Protein 5JEQ (pdb70)

Nearest PDB structures (foldseek):
  5jeq-assembly1_A-2  TM=1.004E+00  e=2.084E-29  Escherichia coli
  6yue-assembly1_A-2  TM=8.176E-01  e=1.672E-24  Escherichia coli K-12
  5iji-assembly1_A  TM=8.166E-01  e=2.351E-24  Escherichia coli
  5jef-assembly1_A  TM=8.544E-01  e=1.116E-23  Escherichia coli K-12
  5jef-assembly1_B  TM=8.060E-01  e=9.187E-24  Escherichia coli K-12

Solvent-accessible surface area: 14240 Å² total; per-residue (Å²): 130,167,28,92,88,45,34,88,58,50,64,61,92,10,127,121,105,32,78,69,48,54,109,90,21,81,24,66,41,106,131,29,109,44,18,47,128,137,11,55,76,0,56,92,23,0,30,40,0,64,103,11,2,118,75,1,10,140,2,35,104,51,57,16,137,97,27,101,60,20,46,87,86,0,53,95,18,0,90,15,101,27,0,52,106,12,82,45,222,127,7,41,106,47,0,39,49,97,8,55,113,2,35,56,55,3,118,68,7,37,69,71,4,68,128,42,38,38,98,54,3,98,79,36,10,98,83,2,25,78,48,0,57,86,0,20,78,10,0,74,99,20,32,101,89,32,123,119,101,20,71,52,82,46,120,58,10,19,124,24,41,154,59,48,56,133,125,31,110,113,140,43,132,88,44,26,70,39,8,82,92,87,14,83,71,8,52,105,49,36,92,102,77,100,107,125,14,72,45,137,23,46,6,76,14,0,65,76,3,100,70,29,42,140,81,21,73,71,67,78,59,50,54,65,85,162,185

Radius of gyration: 36.32 Å; Cα contacts (8 Å, |Δi|>4): 156; chains: 1; bounding box: 27×24×122 Å

Foldseek 3Di:
DDFQCALVNVVVVLVVLLVVLVCVLVVLVVVLVVVVVLLVVVLVLLVVLLVLLVVLLVCLVVVPPCNVVSLVVNVDSLPDPSLVVCPDDVRDPQLVVLSVVLVVVSVVLVVCVVVSVSVVSVVCSVVSNVSSVSNNVSSVVSSVVSVVVSVVSNVVSVVVNVVSVVVSVVCCVVLPVVQVVVVVCCVVCLVPPLPAGQLPRRYPSNVVSVVVCVVSVVCVCVVVVVD

Secondary structure (DSSP, 8-state):
---SS-HHHHHHHHHHHHHHHHHHHHHHHHHHHHHHHHHHHHHHHHHHHHHHHHHHHHHHHHT-TTHHHHHHHHHHHHT-HHHHTT-STTS-HHHHHHHHHHHHHHHHHHHHHHTT-HHHHHHHHHHHHHHHHHHHHHHHHHHHHHHHHHHHHHHHHHHHHHHHHHHHHHHHIIIIIHHHHHHHHHHHHHH-------TT-SSHHHHHHHHHHHHHHHHHHHHHS--

GO terms:
  GO:0005886 plasma membrane (C, IDA)
  GO:0000155 phosphorelay sensor kinase activity (F, IMP)
  GO:0071249 cellular response to nitrate (P, IMP)
  GO:0071250 cellular response to nitrite (P, IMP)
  GO:0007165 signal transduction (P, IMP)

InterPro domains:
  IPR003594 Histidine kinase/HSP90-like ATPase domain [PF02518] (467-556)
  IPR003594 Histidine kinase/HSP90-like ATPase domain [SM00387] (465-559)
  IPR003660 HAMP domain [PF00672] (172-223)
  IPR003660 HAMP domain [PS50885] (174-227)
  IPR003660 HAMP domain [SM00304] (174-227)
  IPR005467 Histidine kinase domain [PS50109] (364-559)
  IPR011712 Signal transduction histidine kinase, subgroup 3, dimerisation and phosphoacceptor domain [PF07730] (361-424)
  IPR016380 Signal transduction histidine kinase, nitrate/nitrite-sensing [PIRSF003167] (4-563)
  IPR029095 NarX-like, N-terminal [PF13675] (32-127)
  IPR036890 Histidine kinase/HSP90-like ATPase superfamily [G3DSA:3.30.565.10] (425-560)
  IPR036890 Histidine kinase/HSP90-like ATPase superfamily [SSF55874] (424-555)
  IPR042295 NarX-like, N-terminal domain superfamily [G3DSA:1.20.120.960] (39-146)
  IPR050482 Sensor Histidine Kinase Two-Component System [PTHR24421] (17-562)

Structure (mmCIF, N/CA/C/O backbone):
data_5JEQ
#
_entry.id   5JEQ
#
_cell.length_a   39.593
_cell.length_b   59.366
_cell.length_c   239.583
_cell.angle_alpha   90.00
_cell.angle_beta   90.00
_cell.angle_gamma   90.00
#
_symmetry.space_group_name_H-M   'I 21 21 21'
#
loop_
_entity.id
_entity.type
_entity.pdbx_description
1 polymer 'Nitrate/nitrite sensor protein NarQ'
2 non-polymer 'PHOSPHATE ION'
3 water water
#
loop_
_atom_site.group_PDB
_atom_site.id
_atom_site.type_symbol
_atom_site.label_atom_id
_atom_site.label_alt_id
_atom_site.label_comp_id
_atom_site.label_asym_id
_atom_site.label_entity_id
_atom_site.label_seq_id
_atom_site.pdbx_PDB_ins_code
_atom_site.Cartn_x
_atom_site.Cartn_y
_atom_site.Cartn_z
_atom_site.occupancy
_atom_site.B_iso_or_equiv
_atom_site.auth_seq_id
_atom_site.auth_comp_id
_atom_site.auth_asym_id
_atom_site.auth_atom_id
_atom_site.pdbx_PDB_model_num
ATOM 1 N N . MET A 1 1 ? 12.881 10.738 26.005 1.00 94.37 1 MET A N 1
ATOM 2 C CA . MET A 1 1 ? 12.364 10.739 27.400 1.00 83.36 1 MET A CA 1
ATOM 3 C C . MET A 1 1 ? 13.212 11.602 28.331 1.00 87.36 1 MET A C 1
ATOM 4 O O . MET A 1 1 ? 12.923 11.670 29.524 1.00 111.16 1 MET A O 1
ATOM 6 N N . ILE A 1 2 ? 14.249 12.256 27.804 1.00 83.25 2 ILE A N 1
ATOM 7 C CA . ILE A 1 2 ? 15.116 13.112 28.629 1.00 88.26 2 ILE A CA 1
ATOM 8 C C . ILE A 1 2 ? 14.592 14.554 28.665 1.00 82.53 2 ILE A C 1
ATOM 9 O O . ILE A 1 2 ? 14.836 15.355 27.760 1.00 85.33 2 ILE A O 1
ATOM 14 N N . VAL A 1 3 ? 13.858 14.861 29.730 1.00 68.81 3 VAL A N 1
ATOM 15 C CA . VAL A 1 3 ? 13.292 16.182 29.955 1.00 58.71 3 VAL A CA 1
ATOM 16 C C . VAL A 1 3 ? 13.918 16.736 31.236 1.00 53.14 3 VAL A C 1
ATOM 17 O O . VAL A 1 3 ? 14.398 15.966 32.066 1.00 49.13 3 VAL A O 1
ATOM 21 N N . LYS A 1 4 ? 13.939 18.060 31.399 1.00 52.17 4 LYS A N 1
ATOM 22 C CA . LYS A 1 4 ? 14.625 18.675 32.546 1.00 51.01 4 LYS A CA 1
ATOM 23 C C . LYS A 1 4 ? 13.829 18.545 33.848 1.00 49.16 4 LYS A C 1
ATOM 24 O O . LYS A 1 4 ? 14.416 18.437 34.919 1.00 48.77 4 LYS A O 1
ATOM 26 N N . ARG A 1 5 ? 12.501 18.583 33.760 1.00 46.75 5 ARG A N 1
ATOM 27 C CA . ARG A 1 5 ? 11.662 18.483 34.948 1.00 42.96 5 ARG A CA 1
ATOM 28 C C . ARG A 1 5 ? 10.498 17.517 34.703 1.00 42.08 5 ARG A C 1
ATOM 29 O O . ARG A 1 5 ? 9.364 17.937 34.477 1.00 39.80 5 ARG A O 1
ATOM 33 N N . PRO A 1 6 ? 10.782 16.208 34.737 1.00 41.99 6 PRO A N 1
ATOM 34 C CA . PRO A 1 6 ? 9.723 15.241 34.483 1.00 35.37 6 PRO A CA 1
ATOM 35 C C . PRO A 1 6 ? 8.588 15.382 35.494 1.00 34.62 6 PRO A C 1
ATOM 36 O O . PRO A 1 6 ? 8.816 15.691 36.668 1.00 36.61 6 PRO A O 1
ATOM 40 N N . VAL A 1 7 ? 7.368 15.171 35.024 1.00 37.13 7 VAL A N 1
ATOM 41 C CA . VAL A 1 7 ? 6.184 15.376 35.846 1.00 39.47 7 VAL A CA 1
ATOM 42 C C . VAL A 1 7 ? 6.187 14.531 37.121 1.00 41.15 7 VAL A C 1
ATOM 43 O O . VAL A 1 7 ? 5.763 14.999 38.184 1.00 41.34 7 VAL A O 1
ATOM 47 N N . SER A 1 8 ? 6.638 13.280 37.011 1.00 44.33 8 SER A N 1
ATOM 48 C CA . SER A 1 8 ? 6.724 12.370 38.162 1.00 43.76 8 SER A CA 1
ATOM 49 C C . SER A 1 8 ? 7.679 12.900 39.232 1.00 41.22 8 SER A C 1
ATOM 50 O O . SER A 1 8 ? 7.410 12.790 40.432 1.00 38.30 8 SER A O 1
ATOM 53 N N . ALA A 1 9 ? 8.804 13.453 38.803 1.00 39.99 9 ALA A N 1
ATOM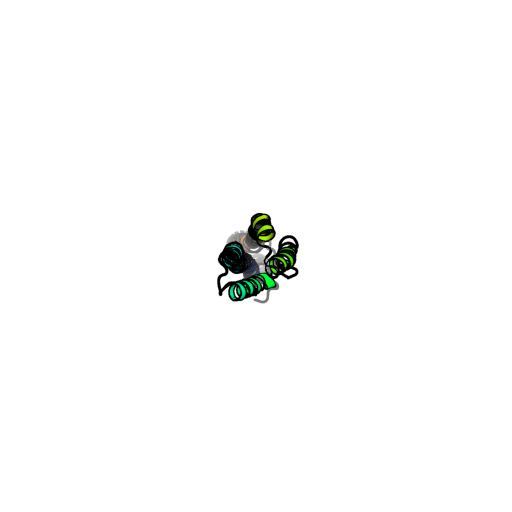 54 C CA . ALA A 1 9 ? 9.771 13.976 39.750 1.00 41.95 9 ALA A CA 1
ATOM 55 C C . ALA A 1 9 ? 9.181 15.164 40.508 1.00 45.79 9 ALA A C 1
ATOM 56 O O . ALA A 1 9 ? 9.420 15.321 41.706 1.00 44.62 9 ALA A O 1
ATOM 58 N N . SER A 1 10 ? 8.396 15.992 39.831 1.00 45.46 10 SER A N 1
ATOM 59 C CA . SER A 1 10 ? 7.859 17.168 40.497 1.00 45.21 10 SER A CA 1
ATOM 60 C C . SER A 1 10 ? 6.746 16.777 41.478 1.00 43.67 10 SER A C 1
ATOM 61 O O . SER A 1 10 ? 6.651 17.339 42.563 1.00 36.93 10 SER A O 1
ATOM 64 N N . LEU A 1 11 ? 5.928 15.789 41.126 1.00 43.83 11 LEU A N 1
ATOM 65 C CA . LEU A 1 11 ? 4.903 15.312 42.060 1.00 39.62 11 LEU A CA 1
ATOM 66 C C . LEU A 1 11 ? 5.509 14.594 43.256 1.00 38.48 11 LEU A C 1
ATOM 67 O O . LEU A 1 11 ? 5.039 14.751 44.374 1.00 40.89 11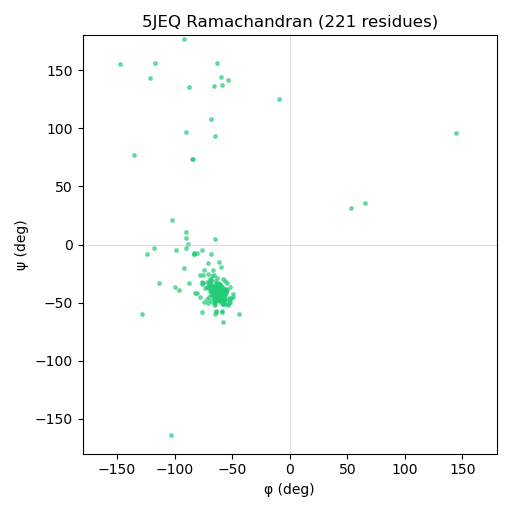 LEU A O 1
ATOM 72 N N . ALA A 1 12 ? 6.551 13.807 43.023 1.00 35.86 12 ALA A N 1
ATOM 73 C CA . ALA A 1 12 ? 7.206 13.089 44.098 1.00 36.81 12 ALA A CA 1
ATOM 74 C C . ALA A 1 12 ? 7.826 14.056 45.103 1.00 39.58 12 ALA A C 1
ATOM 75 O O . ALA A 1 12 ? 7.767 13.822 46.305 1.00 36.32 12 ALA A O 1
ATOM 77 N N . ARG A 1 13 ? 8.416 15.136 44.604 1.00 39.66 13 ARG A N 1
ATOM 78 C CA . ARG A 1 13 ? 8.965 16.170 45.464 1.00 38.45 13 ARG A CA 1
ATOM 79 C C . ARG A 1 13 ? 7.851 16.806 46.308 1.00 42.39 13 ARG A C 1
ATOM 80 O O . ARG A 1 13 ? 8.006 17.002 47.513 1.00 38.02 13 ARG A O 1
ATOM 84 N N . ALA A 1 14 ? 6.718 17.118 45.686 1.00 35.98 14 ALA A N 1
ATOM 85 C CA . ALA A 1 14 ? 5.611 17.721 46.424 1.00 37.33 14 ALA A CA 1
ATOM 86 C C . ALA A 1 14 ? 5.106 16.809 47.550 1.00 41.37 14 ALA A C 1
ATOM 87 O O . ALA A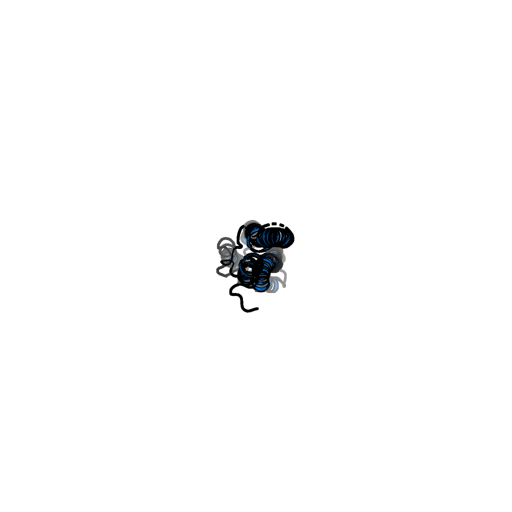 1 14 ? 4.924 17.235 48.698 1.00 37.84 14 ALA A O 1
ATOM 89 N N . PHE A 1 15 ? 4.864 15.551 47.208 1.00 36.69 15 PHE A N 1
ATOM 90 C CA . PHE A 1 15 ? 4.489 14.557 48.190 1.00 36.11 15 PHE A CA 1
ATOM 91 C C . PHE A 1 15 ? 5.525 14.425 49.297 1.00 33.40 15 PHE A C 1
ATOM 92 O O . PHE A 1 15 ? 5.171 14.284 50.458 1.00 38.24 15 PHE A O 1
ATOM 100 N N . PHE A 1 16 ? 6.805 14.456 48.942 1.00 35.85 16 PHE A N 1
ATOM 101 C CA . PHE A 1 16 ? 7.863 14.380 49.936 1.00 37.85 16 PHE A CA 1
ATOM 102 C C . PHE A 1 16 ? 7.699 15.483 50.978 1.00 41.02 16 PHE A C 1
ATOM 103 O O . PHE A 1 16 ? 7.693 15.221 52.180 1.00 40.50 16 PHE A O 1
ATOM 111 N N . TYR A 1 17 ? 7.556 16.719 50.514 1.00 39.52 17 TYR A N 1
ATOM 112 C CA . TYR A 1 17 ? 7.446 17.848 51.429 1.00 38.52 17 TYR A CA 1
ATOM 113 C C . TYR A 1 17 ? 6.144 17.843 52.209 1.00 41.38 17 TYR A C 1
ATOM 114 O O . TYR A 1 17 ? 6.111 18.212 53.382 1.00 39.75 17 TYR A O 1
ATOM 123 N N . ILE A 1 18 ? 5.069 17.406 51.566 1.00 36.05 18 ILE A N 1
ATOM 124 C CA . ILE A 1 18 ? 3.799 17.301 52.251 1.00 33.49 18 ILE A CA 1
ATOM 125 C C . ILE A 1 18 ? 3.868 16.246 53.341 1.00 36.30 18 ILE A C 1
ATOM 126 O O . ILE A 1 18 ? 3.426 16.482 54.460 1.00 41.68 18 ILE A O 1
ATOM 131 N N . VAL A 1 19 ? 4.419 15.083 53.023 1.00 38.56 19 VAL A N 1
ATOM 132 C CA . VAL A 1 19 ? 4.505 14.007 53.993 1.00 37.83 19 VAL A CA 1
ATOM 133 C C . VAL A 1 19 ? 5.456 14.405 55.122 1.00 42.27 19 VAL A C 1
ATOM 134 O O . VAL A 1 19 ? 5.215 14.100 56.293 1.00 44.90 19 VAL A O 1
ATOM 138 N N . LEU A 1 20 ? 6.513 15.125 54.772 1.00 40.17 20 LEU A N 1
ATOM 139 C CA . LEU A 1 20 ? 7.469 15.590 55.747 1.00 41.63 20 LEU A CA 1
ATOM 140 C C . LEU A 1 20 ? 6.815 16.521 56.764 1.00 46.34 20 LEU A C 1
ATOM 141 O O . LEU A 1 20 ? 7.048 16.394 57.969 1.00 45.25 20 LEU A O 1
ATOM 146 N N . LEU A 1 21 ? 5.983 17.440 56.285 1.00 38.63 21 LEU A N 1
ATOM 147 C CA . LEU A 1 21 ? 5.256 18.323 57.174 1.00 43.37 21 LEU A CA 1
ATOM 148 C C . LEU A 1 21 ? 4.295 17.542 58.059 1.00 42.03 21 LEU A C 1
ATOM 149 O O . LEU A 1 21 ? 4.198 17.805 59.252 1.00 44.87 21 LEU A O 1
ATOM 154 N N . SER A 1 22 ? 3.603 16.567 57.483 1.00 40.14 22 SER A N 1
ATOM 155 C CA . SER A 1 22 ? 2.686 15.723 58.261 1.00 41.89 22 SER A CA 1
ATOM 156 C C . SER A 1 22 ? 3.416 15.024 59.409 1.00 38.51 22 SER A C 1
ATOM 157 O O . SER A 1 22 ? 2.992 15.102 60.557 1.00 39.35 22 SER A O 1
ATOM 160 N N . ILE A 1 23 ? 4.523 14.359 59.091 1.00 40.62 23 ILE A N 1
ATOM 161 C CA . ILE A 1 23 ? 5.323 13.636 60.085 1.00 42.52 23 ILE A CA 1
ATOM 162 C C . ILE A 1 23 ? 5.885 14.574 61.147 1.00 38.42 23 ILE A C 1
ATOM 163 O O . ILE A 1 23 ? 5.950 14.238 62.332 1.00 41.32 23 ILE A O 1
ATOM 168 N N . LEU A 1 24 ? 6.290 15.757 60.726 1.00 41.32 24 LEU A N 1
ATOM 169 C CA . LEU A 1 24 ? 6.781 16.746 61.663 1.00 41.48 24 LEU A CA 1
ATOM 170 C C . LEU A 1 24 ? 5.688 17.200 62.626 1.00 44.67 24 LEU A C 1
ATOM 171 O O . LEU A 1 24 ? 5.933 17.290 63.823 1.00 39.99 24 LEU A O 1
ATOM 176 N N . SER A 1 25 ? 4.489 17.471 62.112 1.00 40.30 25 SER A N 1
ATOM 177 C CA . SER A 1 25 ? 3.404 17.925 62.957 1.00 42.48 25 SER A CA 1
ATOM 178 C C . SER A 1 25 ? 3.032 16.844 63.949 1.00 43.48 25 SER A C 1
ATOM 179 O O . SER A 1 25 ? 3.070 17.059 65.162 1.00 45.05 25 SER A O 1
ATOM 182 N N . THR A 1 26 ? 2.668 15.680 63.423 1.00 45.17 26 THR A N 1
ATOM 183 C CA . THR A 1 26 ? 2.279 14.537 64.253 1.00 42.91 26 THR A CA 1
ATOM 184 C C . THR A 1 26 ? 3.412 14.088 65.183 1.00 41.08 26 THR A C 1
ATOM 185 O O . THR A 1 26 ? 3.162 13.668 66.315 1.00 41.03 26 THR A O 1
ATOM 189 N N . GLY A 1 27 ? 4.655 14.197 64.718 1.00 36.34 27 GLY A N 1
ATOM 190 C CA . GLY A 1 27 ? 5.804 13.762 65.501 1.00 37.20 27 GLY A CA 1
ATOM 191 C C . GLY A 1 27 ? 6.013 14.646 66.710 1.00 41.40 27 GLY A C 1
ATOM 192 O O . GLY A 1 27 ? 6.278 14.160 67.808 1.00 42.25 27 GLY A O 1
ATOM 193 N N . ILE A 1 28 ? 5.884 15.953 66.498 1.00 38.35 28 ILE A N 1
ATOM 194 C CA . ILE A 1 28 ? 6.053 16.930 67.557 1.00 36.65 28 ILE A CA 1
ATOM 195 C C . ILE A 1 28 ? 4.943 16.787 68.604 1.00 35.67 28 ILE A C 1
ATOM 196 O O . ILE A 1 28 ? 5.211 16.863 69.791 1.00 31.59 28 ILE A O 1
ATOM 201 N N . ALA A 1 29 ? 3.709 16.545 68.159 1.00 34.93 29 ALA A N 1
ATOM 202 C CA . ALA A 1 29 ? 2.595 16.300 69.071 1.00 38.93 29 ALA A CA 1
ATOM 203 C C . ALA A 1 29 ? 2.825 15.047 69.939 1.00 36.87 29 ALA A C 1
ATOM 204 O O . ALA A 1 29 ? 2.591 15.075 71.139 1.00 36.65 29 ALA A O 1
ATOM 206 N N . LEU A 1 30 ? 3.307 13.969 69.330 1.00 37.93 30 LEU A N 1
ATOM 207 C CA . LEU A 1 30 ? 3.600 12.726 70.049 1.00 38.38 30 LEU A CA 1
ATOM 208 C C . LEU A 1 30 ? 4.741 12.870 71.049 1.00 38.25 30 LEU A C 1
ATOM 209 O O . LEU A 1 30 ? 4.658 12.347 72.161 1.00 38.27 30 LEU A O 1
ATOM 214 N N . LEU A 1 31 ? 5.811 13.551 70.649 1.00 37.96 31 LEU A N 1
ATOM 215 C CA . LEU A 1 31 ? 6.898 13.866 71.568 1.00 37.51 31 LEU A CA 1
ATOM 216 C C . LEU A 1 31 ? 6.396 14.690 72.735 1.00 38.48 31 LEU A C 1
ATOM 217 O O . LEU A 1 31 ? 6.811 14.477 73.873 1.00 38.03 31 LEU A O 1
ATOM 222 N N . THR A 1 32 ? 5.507 15.641 72.454 1.00 35.59 32 THR A N 1
ATOM 223 C CA . THR A 1 32 ? 4.949 16.483 73.501 1.00 33.58 32 THR A CA 1
ATOM 224 C C . THR A 1 32 ? 4.045 15.648 74.424 1.00 32.63 32 THR A C 1
ATOM 225 O O . THR A 1 32 ? 4.024 15.829 75.637 1.00 34.47 32 THR A O 1
ATOM 229 N N . LEU A 1 33 ? 3.326 14.698 73.853 1.00 35.82 33 LEU A N 1
ATOM 230 C CA . LEU A 1 33 ? 2.522 13.790 74.662 1.00 34.59 33 LEU A CA 1
ATOM 231 C C . LEU A 1 33 ? 3.404 12.936 75.584 1.00 34.25 33 LEU A C 1
ATOM 232 O O . LEU A 1 33 ? 3.147 12.821 76.775 1.00 34.51 33 LEU A O 1
ATOM 237 N N . ALA A 1 34 ? 4.466 12.352 75.054 1.00 36.10 34 ALA A N 1
ATOM 238 C CA . ALA A 1 34 ? 5.447 11.676 75.921 1.00 37.14 34 ALA A CA 1
ATOM 239 C C . ALA A 1 34 ? 5.951 12.592 77.056 1.00 38.52 34 ALA A C 1
ATOM 240 O O . ALA A 1 34 ? 6.019 12.175 78.225 1.00 37.84 34 ALA A O 1
ATOM 242 N N . SER A 1 35 ? 6.301 13.839 76.731 1.00 35.13 35 SER A N 1
ATOM 243 C CA . SER A 1 35 ? 6.791 14.756 77.755 1.00 34.48 35 SER A CA 1
ATOM 244 C C . SER A 1 35 ? 5.717 14.992 78.816 1.00 36.27 35 SER A C 1
ATOM 245 O O . SER A 1 35 ? 6.025 15.165 79.995 1.00 39.84 35 SER A O 1
ATOM 248 N N . SER A 1 36 ? 4.461 14.994 78.384 1.00 36.71 36 SER A N 1
ATOM 249 C CA . SER A 1 36 ? 3.300 15.161 79.284 1.00 37.64 36 SER A CA 1
ATOM 250 C C . SER A 1 36 ? 3.224 14.094 80.376 1.00 36.28 36 SER A C 1
ATOM 251 O O . SER A 1 36 ? 2.801 14.370 81.502 1.00 38.22 36 SER A O 1
ATOM 254 N N . LEU A 1 37 ? 3.604 12.870 80.039 1.00 34.09 37 LEU A N 1
ATOM 255 C CA . LEU A 1 37 ? 3.625 11.795 81.007 1.00 37.04 37 LEU A CA 1
ATOM 256 C C . LEU A 1 37 ? 4.678 12.046 82.077 1.00 38.02 37 LEU A C 1
ATOM 257 O O . LEU A 1 37 ? 4.486 11.691 83.241 1.00 35.08 37 LEU A O 1
ATOM 262 N N . ARG A 1 38 ? 5.797 12.642 81.677 1.00 32.92 38 ARG A N 1
ATOM 263 C CA . ARG A 1 38 ? 6.858 12.986 82.615 1.00 33.02 38 ARG A CA 1
ATOM 264 C C . ARG A 1 38 ? 6.454 14.135 83.518 1.00 34.52 38 ARG A C 1
ATOM 265 O O . ARG A 1 38 ? 6.785 14.151 84.706 1.00 33.11 38 ARG A O 1
ATOM 273 N N . ASP A 1 39 ? 5.734 15.098 82.952 1.00 35.25 39 ASP A N 1
ATOM 274 C CA . ASP A 1 39 ? 5.193 16.196 83.741 1.00 37.16 39 ASP A CA 1
ATOM 275 C C . ASP A 1 39 ? 4.212 15.660 84.764 1.00 37.85 39 ASP A C 1
ATOM 276 O O . ASP A 1 39 ? 4.254 16.052 85.916 1.00 34.62 39 ASP A O 1
ATOM 281 N N . ALA A 1 40 ? 3.352 14.734 84.342 1.00 35.65 40 ALA A N 1
ATOM 282 C CA . ALA A 1 40 ? 2.384 14.137 85.250 1.00 35.74 40 ALA A CA 1
ATOM 283 C C . ALA A 1 40 ? 3.101 13.498 86.422 1.00 35.49 40 ALA A C 1
ATOM 284 O O . ALA A 1 40 ? 2.637 13.564 87.560 1.00 32.48 40 ALA A O 1
ATOM 286 N N . GLU A 1 41 ? 4.229 12.854 86.145 1.00 35.06 41 GLU A N 1
ATOM 287 C CA . GLU A 1 41 ? 4.921 12.113 87.178 1.00 34.88 41 GLU A CA 1
ATOM 288 C C . GLU A 1 41 ? 5.660 13.061 88.100 1.00 28.15 41 GLU A C 1
ATOM 289 O O . GLU A 1 41 ? 5.771 12.792 89.303 1.00 31.48 41 GLU A O 1
ATOM 295 N N . ALA A 1 42 ? 6.135 14.183 87.558 1.00 28.60 42 ALA A N 1
ATOM 296 C CA . ALA A 1 42 ? 6.634 15.279 88.404 1.00 27.77 42 ALA A CA 1
ATOM 297 C C . ALA A 1 42 ? 5.550 15.793 89.364 1.00 28.70 42 ALA A C 1
ATOM 298 O O . ALA A 1 42 ? 5.788 16.004 90.566 1.00 28.72 42 ALA A O 1
ATOM 300 N N . ILE A 1 43 ? 4.346 15.965 88.834 1.00 32.65 43 ILE A N 1
ATOM 301 C CA . ILE A 1 43 ? 3.211 16.385 89.662 1.00 30.71 43 ILE A CA 1
ATOM 302 C C . ILE A 1 43 ? 2.896 15.330 90.722 1.00 27.10 43 ILE A C 1
ATOM 303 O O . ILE A 1 43 ? 2.667 15.648 91.877 1.00 30.20 43 ILE A O 1
ATOM 308 N N . ASN A 1 44 ? 2.951 14.060 90.342 1.00 30.06 44 ASN A N 1
ATOM 309 C CA . ASN A 1 44 ? 2.757 12.987 91.288 1.00 26.59 44 ASN A CA 1
ATOM 310 C C . ASN A 1 44 ? 3.763 13.042 92.426 1.00 31.89 4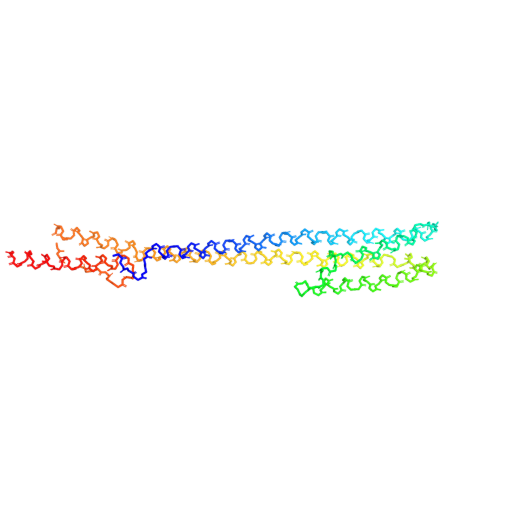4 ASN A C 1
ATOM 311 O O . ASN A 1 44 ? 3.398 12.993 93.593 1.00 29.17 44 ASN A O 1
ATOM 316 N N . ILE A 1 45 ? 5.050 13.133 92.105 1.00 26.71 45 ILE A N 1
ATOM 317 C CA . ILE A 1 45 ? 6.040 13.199 93.157 1.00 27.94 45 ILE A CA 1
ATOM 318 C C . ILE A 1 45 ? 5.877 14.445 94.055 1.00 28.63 45 ILE A C 1
ATOM 319 O O . ILE A 1 45 ? 6.029 14.376 95.276 1.00 29.51 45 ILE A O 1
ATOM 324 N N . ALA A 1 46 ? 5.578 15.587 93.463 1.00 31.95 46 ALA A N 1
ATOM 325 C CA . ALA A 1 46 ? 5.309 16.793 94.262 1.00 37.01 46 ALA A CA 1
ATOM 326 C C . ALA A 1 46 ? 4.197 16.579 95.293 1.00 35.19 46 ALA A C 1
ATOM 327 O O . ALA A 1 46 ? 4.281 17.060 96.434 1.00 35.03 46 ALA A O 1
ATOM 329 N N . GLY A 1 47 ? 3.172 15.826 94.911 1.00 35.66 47 GLY A N 1
ATOM 330 C CA . GLY A 1 47 ? 2.095 15.474 95.829 1.00 40.21 47 GLY A CA 1
ATOM 331 C C . GLY A 1 47 ? 2.527 14.500 96.909 1.00 44.87 47 GLY A C 1
ATOM 332 O O . GLY A 1 47 ? 2.060 14.558 98.037 1.00 46.03 47 GLY A O 1
ATOM 333 N N . SER A 1 48 ? 3.419 13.588 96.557 1.00 40.36 48 SER A N 1
ATOM 334 C CA . SER A 1 48 ? 4.037 12.745 97.534 1.00 38.74 48 SER A CA 1
ATOM 335 C C . SER A 1 48 ? 4.745 13.644 98.556 1.00 40.74 48 SER A C 1
ATOM 336 O O . SER A 1 48 ? 4.688 13.396 99.751 1.00 40.10 48 SER A O 1
ATOM 339 N N . LEU A 1 49 ? 5.393 14.705 98.089 1.00 37.51 49 LEU A N 1
ATOM 340 C CA . LEU A 1 49 ? 6.128 15.590 98.997 1.00 38.61 49 LEU A CA 1
ATOM 341 C C . LEU A 1 49 ? 5.211 16.307 99.978 1.00 40.13 49 LEU A C 1
ATOM 342 O O . LEU A 1 49 ? 5.572 16.506 101.139 1.00 38.04 49 LEU A O 1
ATOM 347 N N . LYS A 1 50 ? 4.013 16.670 99.538 1.00 35.15 50 LYS A N 1
ATOM 348 C CA . LYS A 1 50 ? 3.075 17.320 100.433 1.00 33.44 50 LYS A CA 1
ATOM 349 C C . LYS A 1 50 ? 2.628 16.391 101.539 1.00 39.61 50 LYS A C 1
ATOM 350 O O . LYS A 1 50 ? 2.584 16.784 102.714 1.00 36.66 50 LYS A O 1
ATOM 356 N N . MET A 1 51 ? 2.270 15.161 101.167 1.00 45.93 51 MET A N 1
ATOM 357 C CA . MET A 1 51 ? 1.838 14.152 102.140 1.00 41.04 51 MET A CA 1
ATOM 358 C C . MET A 1 51 ? 2.964 13.890 103.120 1.00 35.74 51 MET A C 1
ATOM 359 O O . MET A 1 51 ? 2.754 13.849 104.324 1.00 40.08 51 MET A O 1
ATOM 364 N N . GLN A 1 52 ? 4.168 13.728 102.596 1.00 34.28 52 GLN A N 1
ATOM 365 C CA . GLN A 1 52 ? 5.294 13.395 103.429 1.00 36.17 52 GLN A CA 1
ATOM 366 C C . GLN A 1 52 ? 5.674 14.503 104.397 1.00 43.52 52 GLN A C 1
ATOM 367 O O . GLN A 1 52 ? 6.317 14.232 105.432 1.00 39.14 52 GLN A O 1
ATOM 373 N N . SER A 1 53 ? 5.264 15.734 104.071 1.00 43.76 53 SER A N 1
ATOM 374 C CA . SER A 1 53 ? 5.537 16.907 104.904 1.00 40.77 53 SER A CA 1
ATOM 375 C C . SER A 1 53 ? 4.728 16.862 106.168 1.00 38.87 53 SER A C 1
ATOM 376 O O . SER A 1 53 ? 5.275 17.038 107.261 1.00 41.19 53 SER A O 1
ATOM 379 N N . TYR A 1 54 ? 3.421 16.635 106.040 1.00 40.12 54 TYR A N 1
ATOM 380 C CA . TYR A 1 54 ? 2.598 16.430 107.228 1.00 44.37 54 TYR A CA 1
ATOM 381 C C . TYR A 1 54 ? 3.010 15.192 108.012 1.00 42.97 54 TYR A C 1
ATOM 382 O O . TYR A 1 54 ? 3.004 15.230 109.233 1.00 46.69 54 TYR A O 1
ATOM 391 N N . ARG A 1 55 ? 3.351 14.098 107.325 1.00 38.52 55 ARG A N 1
ATOM 392 C CA . ARG A 1 55 ? 3.701 12.856 108.025 1.00 35.63 55 ARG A CA 1
ATOM 393 C C . ARG A 1 55 ? 4.927 13.055 108.931 1.00 33.21 55 ARG A C 1
ATOM 394 O O . ARG A 1 55 ? 4.984 12.499 110.009 1.00 35.69 55 ARG A O 1
ATOM 402 N N . LEU A 1 56 ? 5.882 13.873 108.511 1.00 34.97 56 LEU A N 1
ATOM 403 C CA . LEU A 1 56 ? 7.067 14.142 109.331 1.00 37.60 56 LEU A CA 1
ATOM 404 C C . LEU A 1 56 ? 6.661 14.843 110.610 1.00 45.02 56 LEU A C 1
ATOM 405 O O . LEU A 1 56 ? 7.284 14.644 111.664 1.00 43.10 56 LEU A O 1
ATOM 410 N N . GLY A 1 57 ? 5.628 15.677 110.501 1.00 40.93 57 GLY A N 1
ATOM 411 C CA . GLY A 1 57 ? 5.084 16.397 111.639 1.00 46.01 57 GLY A CA 1
ATOM 412 C C . GLY A 1 57 ? 4.482 15.449 112.653 1.00 46.03 57 GLY A C 1
ATOM 413 O O . GLY A 1 57 ? 4.751 15.555 113.857 1.00 48.09 57 GLY A O 1
ATOM 414 N N . TYR A 1 58 ? 3.667 14.521 112.165 1.00 47.59 58 TYR A N 1
ATOM 415 C CA . TYR A 1 58 ? 3.132 13.457 113.003 1.00 45.73 58 TYR A CA 1
ATOM 416 C C . TYR A 1 58 ? 4.247 12.587 113.603 1.00 43.60 58 TYR A C 1
ATOM 417 O O . TYR A 1 58 ? 4.187 12.225 114.774 1.00 46.45 58 TYR A O 1
ATOM 426 N N . ASP A 1 59 ? 5.266 12.254 112.813 1.00 37.44 59 ASP A N 1
ATOM 427 C CA . ASP A 1 59 ? 6.383 11.451 113.337 1.00 42.12 59 ASP A CA 1
ATOM 428 C C . ASP A 1 59 ? 7.051 12.114 114.549 1.00 48.46 59 ASP A C 1
ATOM 429 O O . ASP A 1 59 ? 7.357 11.448 115.557 1.00 42.66 59 ASP A O 1
ATOM 434 N N . LEU A 1 60 ? 7.297 13.421 114.446 1.00 46.22 60 LEU A N 1
ATOM 435 C CA . LEU A 1 60 ? 8.016 14.117 115.500 1.00 42.34 60 LEU A CA 1
ATOM 436 C C . LEU A 1 60 ? 7.109 14.235 116.716 1.00 42.16 60 LEU A C 1
ATOM 437 O O . LEU A 1 60 ? 7.502 13.940 117.847 1.00 45.23 60 LEU A O 1
ATOM 442 N N . GLN A 1 61 ? 5.881 14.653 116.472 1.00 42.08 61 GLN A N 1
ATOM 443 C CA . GLN A 1 61 ? 4.908 14.767 117.534 1.00 45.59 61 GLN A CA 1
ATOM 444 C C . GLN A 1 61 ? 4.786 13.447 118.317 1.00 47.47 61 GLN A C 1
ATOM 445 O O . GLN A 1 61 ? 4.907 13.437 119.539 1.00 49.64 61 GLN A O 1
ATOM 451 N N . SER A 1 62 ? 4.572 12.338 117.614 1.00 46.25 62 SER A N 1
ATOM 452 C CA . SER A 1 62 ? 4.371 11.033 118.264 1.00 44.21 62 SER A CA 1
ATOM 453 C C . SER A 1 62 ? 5.676 10.349 118.690 1.00 46.39 62 SER A C 1
ATOM 454 O O . SER A 1 62 ? 5.650 9.309 119.337 1.00 53.11 62 SER A O 1
ATOM 457 N N . GLY A 1 63 ? 6.815 10.911 118.315 1.00 48.59 63 GLY A N 1
ATOM 458 C CA . GLY A 1 63 ? 8.086 10.265 118.593 1.00 53.72 63 GLY A CA 1
ATOM 459 C C . GLY A 1 63 ? 8.232 8.949 117.846 1.00 54.96 63 GLY A C 1
ATOM 460 O O . GLY A 1 63 ? 8.822 8.001 118.354 1.00 51.55 63 GLY A O 1
ATOM 461 N N . SER A 1 64 ? 7.698 8.890 116.631 1.00 52.82 64 SER A N 1
ATOM 462 C CA . SER A 1 64 ? 7.785 7.684 115.823 1.00 51.10 64 SER A CA 1
ATOM 463 C C . SER A 1 64 ? 9.249 7.290 115.582 1.00 46.56 64 SER A C 1
ATOM 464 O O . SER A 1 64 ? 10.084 8.147 115.308 1.00 44.00 64 SER A O 1
ATOM 467 N N . PRO A 1 65 ? 9.561 5.984 115.685 1.00 47.32 65 PRO A N 1
ATOM 468 C CA . PRO A 1 65 ? 10.890 5.497 115.312 1.00 51.25 65 PRO A CA 1
ATOM 469 C C . PRO A 1 65 ? 11.161 5.579 113.810 1.00 44.93 65 PRO A C 1
ATOM 470 O O . PRO A 1 65 ? 12.287 5.360 113.388 1.00 50.74 65 PRO A O 1
ATOM 474 N N . GLN A 1 66 ? 10.147 5.907 113.009 1.00 51.93 66 GLN A N 1
ATOM 475 C CA . GLN A 1 66 ? 10.341 6.063 111.554 1.00 53.54 66 GLN A CA 1
ATOM 476 C C . GLN A 1 66 ? 10.709 7.494 111.147 1.00 51.05 66 GLN A C 1
ATOM 477 O O . GLN A 1 66 ? 10.937 7.763 109.960 1.00 46.19 66 GLN A O 1
ATOM 483 N N . LEU A 1 67 ? 10.748 8.411 112.112 1.00 40.67 67 LEU A N 1
ATOM 484 C CA . LEU A 1 67 ? 11.054 9.790 111.792 1.00 40.58 67 LEU A CA 1
ATOM 485 C C . LEU A 1 67 ? 12.226 9.870 110.809 1.00 45.50 67 LEU A C 1
ATOM 486 O O . LEU A 1 67 ? 12.079 10.390 109.704 1.00 42.65 67 LEU A O 1
ATOM 491 N N . ASN A 1 68 ? 13.384 9.346 111.198 1.00 41.34 68 ASN A N 1
ATOM 492 C CA . ASN A 1 68 ? 14.607 9.552 110.408 1.00 44.90 68 ASN A CA 1
ATOM 493 C C . ASN A 1 68 ? 14.595 8.843 109.075 1.00 41.26 68 ASN A C 1
ATOM 494 O O . ASN A 1 68 ? 15.137 9.341 108.090 1.00 47.03 68 ASN A O 1
ATOM 499 N N . ALA A 1 69 ? 13.969 7.675 109.030 1.00 46.07 69 ALA A N 1
ATOM 500 C CA . ALA A 1 69 ? 13.780 6.997 107.764 1.00 48.16 69 ALA A CA 1
ATOM 501 C C . ALA A 1 69 ? 12.918 7.879 106.858 1.00 49.75 69 ALA A C 1
ATOM 502 O O . ALA A 1 69 ? 13.208 8.024 105.667 1.00 45.92 69 ALA A O 1
ATOM 504 N N . HIS A 1 70 ? 11.862 8.467 107.424 1.00 45.26 70 HIS A N 1
ATOM 505 C CA . HIS A 1 70 ? 10.959 9.304 106.640 1.00 40.44 70 HIS A CA 1
ATOM 506 C C . HIS A 1 70 ? 11.634 10.601 106.187 1.00 42.88 70 HIS A C 1
ATOM 507 O O . HIS A 1 70 ? 11.434 11.044 105.057 1.00 40.03 70 HIS A O 1
ATOM 514 N N . ARG A 1 71 ? 12.433 11.207 107.057 1.00 36.89 71 ARG A N 1
ATOM 515 C CA . ARG A 1 71 ? 13.221 12.361 106.643 1.00 43.50 71 ARG A CA 1
ATOM 516 C C . ARG A 1 71 ? 14.085 12.011 105.432 1.00 45.45 71 ARG A C 1
ATOM 517 O O . ARG A 1 71 ? 14.200 12.784 104.480 1.00 45.84 71 ARG A O 1
ATOM 525 N N . GLN A 1 72 ? 14.663 10.821 105.462 1.00 46.70 72 GLN A N 1
ATOM 526 C CA . GLN A 1 72 ? 15.503 10.347 104.376 1.00 50.60 72 GLN A CA 1
ATOM 527 C C . GLN A 1 72 ? 14.713 10.149 103.079 1.00 48.16 72 GLN A C 1
ATOM 528 O O . GLN A 1 72 ? 15.136 10.593 102.007 1.00 44.11 72 GLN A O 1
ATOM 534 N N . LEU A 1 73 ? 13.573 9.468 103.179 1.00 44.71 73 LEU A N 1
ATOM 535 C CA . LEU A 1 73 ? 12.682 9.277 102.034 1.00 46.18 73 LEU A CA 1
ATOM 536 C C . LEU A 1 73 ? 12.256 10.610 101.422 1.00 41.06 73 LEU A C 1
ATOM 537 O O . LEU A 1 73 ? 12.127 10.727 100.203 1.00 39.82 73 LEU A O 1
ATOM 542 N N . PHE A 1 74 ? 12.014 11.604 102.269 1.00 38.18 74 PHE A N 1
ATOM 543 C CA . PHE A 1 74 ? 11.668 12.924 101.768 1.00 42.11 74 PHE A CA 1
ATOM 544 C C . PHE A 1 74 ? 12.806 13.499 100.918 1.00 36.62 74 PHE A C 1
ATOM 545 O O . PHE A 1 74 ? 12.581 14.006 99.821 1.00 37.26 74 PHE A O 1
ATOM 553 N N . GLN A 1 75 ? 14.022 13.422 101.436 1.00 42.00 75 GLN A N 1
ATOM 554 C CA . GLN A 1 75 ? 15.178 13.936 100.723 1.00 43.99 75 GLN A CA 1
ATOM 555 C C . GLN A 1 75 ? 15.306 13.253 99.356 1.00 41.96 75 GLN A C 1
ATOM 556 O O . GLN A 1 75 ? 15.559 13.905 98.344 1.00 43.26 75 GLN A O 1
ATOM 562 N N . GLN A 1 76 ? 15.119 11.940 99.339 1.00 43.25 76 GLN A N 1
ATOM 563 C CA . GLN A 1 76 ? 15.181 11.156 98.109 1.00 42.26 76 GLN A CA 1
ATOM 564 C C . GLN A 1 76 ? 14.118 11.544 97.088 1.00 43.82 76 GLN A C 1
ATOM 565 O O . GLN A 1 76 ? 14.411 11.639 95.899 1.00 44.39 76 GLN A O 1
ATOM 571 N N . ALA A 1 77 ? 12.875 11.718 97.546 1.00 38.37 77 ALA A N 1
ATOM 572 C CA . ALA A 1 77 ? 11.791 12.110 96.661 1.00 35.24 77 ALA A CA 1
ATOM 573 C C . ALA A 1 77 ? 12.108 13.470 96.035 1.00 29.51 77 ALA A C 1
ATOM 574 O O . ALA A 1 77 ? 11.936 13.674 94.844 1.00 33.40 77 ALA A O 1
ATOM 576 N N . LEU A 1 78 ? 12.549 14.393 96.870 1.00 33.36 78 LEU A N 1
ATOM 577 C CA . LEU A 1 78 ? 12.950 15.728 96.431 1.00 41.36 78 LEU A CA 1
ATOM 578 C C . LEU A 1 78 ? 14.007 15.679 95.320 1.00 44.42 78 LEU A C 1
ATOM 579 O O . LEU A 1 78 ? 14.044 16.535 94.433 1.00 46.26 78 LEU A O 1
ATOM 584 N N . HIS A 1 79 ? 14.866 14.671 95.365 1.00 42.86 79 HIS A N 1
ATOM 585 C CA . HIS A 1 79 ? 15.904 14.519 94.363 1.00 48.66 79 HIS A CA 1
ATOM 586 C C . HIS A 1 79 ? 15.580 13.459 93.314 1.00 47.31 79 HIS A C 1
ATOM 587 O O . HIS A 1 79 ? 16.478 12.944 92.650 1.00 53.70 79 HIS A O 1
ATOM 594 N N . SER A 1 80 ? 14.309 13.126 93.142 1.00 42.07 80 SER A N 1
ATOM 595 C CA . SER A 1 80 ? 13.942 12.176 92.097 1.00 45.47 80 SER A CA 1
ATOM 596 C C . SER A 1 80 ? 14.503 12.625 90.747 1.00 38.47 80 SER A C 1
ATOM 597 O O . SER A 1 80 ? 14.501 13.814 90.434 1.00 45.12 80 SER A O 1
ATOM 600 N N . PRO A 1 81 ? 14.968 11.665 89.936 1.00 39.75 81 PRO A N 1
ATOM 601 C CA . PRO A 1 81 ? 15.383 11.956 88.579 1.00 39.48 81 PRO A CA 1
ATOM 602 C C . PRO A 1 81 ? 14.342 12.778 87.821 1.00 41.73 81 PRO A C 1
ATOM 603 O O . PRO A 1 81 ? 14.702 13.724 87.115 1.00 40.56 81 PRO A O 1
ATOM 607 N N . VAL A 1 82 ? 13.058 12.442 87.970 1.00 41.70 82 VAL A N 1
ATOM 608 C CA . VAL A 1 82 ? 12.027 13.159 87.210 1.00 41.94 82 VAL A CA 1
ATOM 609 C C . VAL A 1 82 ? 12.018 14.651 87.549 1.00 39.10 82 VAL A C 1
ATOM 610 O O . VAL A 1 82 ? 11.746 15.465 86.674 1.00 45.33 82 VAL A O 1
ATOM 614 N N . LEU A 1 83 ? 12.321 15.014 88.800 1.00 36.18 83 LEU A N 1
ATOM 615 C CA . LEU A 1 83 ? 12.434 16.434 89.151 1.00 34.88 83 LEU A CA 1
ATOM 616 C C . LEU A 1 83 ? 13.784 17.039 88.750 1.00 38.58 83 LEU A C 1
ATOM 617 O O . LEU A 1 83 ? 13.829 18.166 88.271 1.00 37.74 83 LEU A O 1
ATOM 622 N N . THR A 1 84 ? 14.885 16.316 88.956 1.00 39.35 84 THR A N 1
ATOM 623 C CA . THR A 1 84 ? 16.203 16.867 88.572 1.00 44.84 84 THR A CA 1
ATOM 624 C C . THR A 1 84 ? 16.325 17.066 87.064 1.00 37.87 84 THR A C 1
ATOM 625 O O . THR A 1 84 ? 16.983 18.014 86.614 1.00 40.42 84 THR A O 1
ATOM 629 N N . ASN A 1 85 ? 15.660 16.216 86.282 1.00 33.50 85 ASN A N 1
ATOM 630 C CA . ASN A 1 85 ? 15.627 16.384 84.820 1.00 34.27 85 ASN A CA 1
ATOM 631 C C . ASN A 1 85 ? 14.984 17.690 84.371 1.00 37.29 85 ASN A C 1
ATOM 632 O O . ASN A 1 85 ? 15.134 18.088 83.219 1.00 41.66 85 ASN A O 1
ATOM 637 N N . LEU A 1 86 ? 14.273 18.370 85.264 1.00 38.40 86 LEU A N 1
ATOM 638 C CA . LEU A 1 86 ? 13.674 19.671 84.922 1.00 39.11 86 LEU A CA 1
ATOM 639 C C . LEU A 1 86 ? 14.718 20.771 84.779 1.00 44.70 86 LEU A C 1
ATOM 640 O O . LEU A 1 86 ? 14.436 21.848 84.249 1.00 47.82 86 LEU A O 1
ATOM 645 N N . ASN A 1 87 ? 15.918 20.509 85.282 1.00 47.61 87 ASN A N 1
ATOM 646 C CA . ASN A 1 87 ? 16.969 21.517 85.303 1.00 50.57 87 ASN A CA 1
ATOM 647 C C . ASN A 1 87 ? 17.706 21.541 83.968 1.00 56.49 87 ASN A C 1
ATOM 648 O O . ASN A 1 87 ? 18.842 21.085 83.854 1.00 59.46 87 ASN A O 1
ATOM 653 N N . VAL A 1 88 ? 17.037 22.080 82.959 1.00 57.02 88 VAL A N 1
ATOM 654 C CA . VAL A 1 88 ? 17.514 21.995 81.593 1.00 54.25 88 VAL A CA 1
ATOM 655 C C . VAL A 1 88 ? 17.078 23.262 80.869 1.00 49.41 88 VAL A C 1
ATOM 656 O O . VAL A 1 88 ? 16.105 23.914 81.265 1.00 50.53 88 VAL A O 1
ATOM 660 N N . TRP A 1 89 ? 17.811 23.622 79.818 1.00 51.89 89 TRP A N 1
ATOM 661 C CA . TRP A 1 89 ? 17.617 24.913 79.159 1.00 46.92 89 TRP A CA 1
ATOM 662 C C . TRP A 1 89 ? 16.203 25.108 78.627 1.00 47.50 89 TRP A C 1
ATOM 663 O O . TRP A 1 89 ? 15.674 26.217 78.692 1.00 50.12 89 TRP A O 1
ATOM 674 N N . TYR A 1 90 ? 15.569 24.052 78.123 1.00 45.35 90 TYR A N 1
ATOM 675 C CA . TYR A 1 90 ? 14.267 24.240 77.474 1.00 48.32 90 TYR A CA 1
ATOM 676 C C . TYR A 1 90 ? 13.069 24.278 78.448 1.00 53.59 90 TYR A C 1
ATOM 677 O O . TYR A 1 90 ? 11.947 24.602 78.051 1.00 48.38 90 TYR A O 1
ATOM 686 N N . VAL A 1 91 ? 13.306 23.976 79.720 1.00 53.12 91 VAL A N 1
ATOM 687 C CA . VAL A 1 91 ? 12.258 24.100 80.743 1.00 44.49 91 VAL A CA 1
ATOM 688 C C . VAL A 1 91 ? 12.296 25.524 81.274 1.00 39.84 91 VAL A C 1
ATOM 689 O O . VAL A 1 91 ? 13.366 26.050 81.513 1.00 52.36 91 VAL A O 1
ATOM 693 N N . PRO A 1 92 ? 11.130 26.163 81.440 1.00 43.25 92 PRO A N 1
ATOM 694 C CA . PRO A 1 92 ? 11.143 27.555 81.881 1.00 43.32 92 PRO A CA 1
ATOM 695 C C . PRO A 1 92 ? 11.734 27.767 83.275 1.00 47.12 92 PRO A C 1
ATOM 696 O O . PRO A 1 92 ? 11.752 26.858 84.117 1.00 41.68 92 PRO A O 1
ATOM 700 N N . GLU A 1 93 ? 12.213 28.982 83.498 1.00 52.19 93 GLU A N 1
ATOM 701 C CA . GLU A 1 93 ? 12.807 29.371 84.760 1.00 50.65 93 GLU A CA 1
ATOM 702 C C . GLU A 1 93 ? 11.788 29.276 85.894 1.00 43.87 93 GLU A C 1
ATOM 703 O O . GLU A 1 93 ? 12.147 28.987 87.026 1.00 46.72 93 GLU A O 1
ATOM 709 N N . ALA A 1 94 ? 10.520 29.545 85.596 1.00 37.29 94 ALA A N 1
ATOM 710 C CA . ALA A 1 94 ? 9.486 29.506 86.612 1.00 38.79 94 ALA A CA 1
ATOM 711 C C . ALA A 1 94 ? 9.478 28.148 87.324 1.00 39.68 94 ALA A C 1
ATOM 712 O O . ALA A 1 94 ? 9.273 28.061 88.548 1.00 37.57 94 ALA A O 1
ATOM 714 N N . VAL A 1 95 ? 9.687 27.096 86.538 1.00 37.60 95 VAL A N 1
ATOM 715 C CA . VAL A 1 95 ? 9.708 25.739 87.055 1.00 35.90 95 VAL A CA 1
ATOM 716 C C . VAL A 1 95 ? 11.017 25.500 87.807 1.00 34.25 95 VAL A C 1
ATOM 717 O O . VAL A 1 95 ? 10.994 25.061 88.932 1.00 32.81 95 VAL A O 1
ATOM 721 N N . LYS A 1 96 ? 12.152 25.828 87.202 1.00 35.90 96 LYS A N 1
ATOM 722 C CA . LYS A 1 96 ? 13.445 25.517 87.805 1.00 39.32 96 LYS A CA 1
ATOM 723 C C . LYS A 1 96 ? 13.719 26.311 89.092 1.00 38.69 96 LYS A C 1
ATOM 724 O O . LYS A 1 96 ? 14.259 25.757 90.040 1.00 38.85 96 LYS A O 1
ATOM 730 N N . THR A 1 97 ? 13.352 27.590 89.143 1.00 35.47 97 THR A N 1
ATOM 731 C CA A THR A 1 97 ? 13.565 28.376 90.354 0.50 37.22 97 THR A CA 1
ATOM 732 C CA B THR A 1 97 ? 13.572 28.371 90.340 0.50 38.93 97 THR A CA 1
ATOM 733 C C . THR A 1 97 ? 12.696 27.843 91.468 1.00 37.02 97 THR A C 1
ATOM 734 O O . THR A 1 97 ? 13.139 27.730 92.597 1.00 37.52 97 THR A O 1
ATOM 741 N N . ARG A 1 98 ? 11.441 27.528 91.166 1.00 38.51 98 ARG A N 1
ATOM 742 C CA . ARG A 1 98 ? 10.580 27.007 92.220 1.00 33.27 98 ARG A CA 1
ATOM 743 C C . ARG A 1 98 ? 11.106 25.670 92.734 1.00 34.53 98 ARG A C 1
ATOM 744 O O . ARG A 1 98 ? 11.052 25.402 93.942 1.00 36.00 98 ARG A O 1
ATOM 752 N N . TYR A 1 99 ? 11.655 24.855 91.839 1.00 34.45 99 TYR A N 1
ATOM 753 C CA . TYR A 1 99 ? 12.263 23.609 92.272 1.00 35.16 99 TYR A CA 1
ATOM 754 C C . TYR A 1 99 ? 13.463 23.895 93.188 1.00 43.04 99 TYR A C 1
ATOM 755 O O . TYR A 1 99 ? 13.607 23.280 94.256 1.00 37.09 99 TYR A O 1
ATOM 764 N N . ALA A 1 100 ? 14.308 24.848 92.792 1.00 42.04 100 ALA A N 1
ATOM 765 C CA . ALA A 1 100 ? 15.455 25.220 93.615 1.00 38.50 100 ALA A CA 1
ATOM 766 C C . ALA A 1 100 ? 15.001 25.650 94.996 1.00 40.06 100 ALA A C 1
ATOM 767 O O . ALA A 1 100 ? 15.554 25.221 95.999 1.00 39.76 100 ALA A O 1
ATOM 769 N N . HIS A 1 101 ? 13.975 26.494 95.052 1.00 35.46 101 HIS A N 1
ATOM 770 C CA . HIS A 1 101 ? 13.509 27.009 96.314 1.00 34.39 101 HIS A CA 1
ATOM 771 C C . HIS A 1 101 ? 12.844 25.961 97.204 1.00 33.52 101 HIS A C 1
ATOM 772 O O . HIS A 1 101 ? 12.957 26.037 98.424 1.00 36.11 101 HIS A O 1
ATOM 779 N N . LEU A 1 102 ? 12.208 24.943 96.625 1.00 38.82 102 LEU A N 1
ATOM 780 C CA . LEU A 1 102 ? 11.758 23.795 97.432 1.00 36.35 102 LEU A CA 1
ATOM 781 C C . LEU A 1 102 ? 12.930 23.122 98.152 1.00 36.00 102 LEU A C 1
ATOM 782 O O . LEU A 1 102 ? 12.812 22.741 99.312 1.00 33.52 102 LEU A O 1
ATOM 787 N N . ASN A 1 103 ? 14.046 22.944 97.456 1.00 36.83 103 ASN A N 1
ATOM 788 C CA . ASN A 1 103 ? 15.243 22.389 98.095 1.00 42.43 103 ASN A CA 1
ATOM 789 C C . ASN A 1 103 ? 15.762 23.280 99.218 1.00 38.92 103 ASN A C 1
ATOM 790 O O . ASN A 1 103 ? 16.052 22.807 100.308 1.00 38.61 103 ASN A O 1
ATOM 795 N N . ALA A 1 104 ? 15.852 24.578 98.959 1.00 39.61 104 ALA A N 1
ATOM 796 C CA . ALA A 1 104 ? 16.271 25.529 99.987 1.00 41.45 104 ALA A CA 1
ATOM 797 C C . ALA A 1 104 ? 15.356 25.541 101.216 1.00 44.74 104 ALA A C 1
ATOM 798 O O . ALA A 1 104 ? 15.831 25.526 102.347 1.00 42.28 104 ALA A O 1
ATOM 800 N N . ASN A 1 105 ? 14.044 25.587 101.012 1.00 45.23 105 ASN A N 1
ATOM 801 C CA . ASN A 1 105 ? 13.137 25.620 102.148 1.00 44.47 105 ASN A CA 1
ATOM 802 C C . ASN A 1 105 ? 13.113 24.299 102.912 1.00 43.74 105 ASN A C 1
ATOM 803 O O . ASN A 1 105 ? 12.895 24.282 104.131 1.00 39.80 105 ASN A O 1
ATOM 808 N N . TRP A 1 106 ? 13.361 23.190 102.221 1.00 34.10 106 TRP A N 1
ATOM 809 C CA . TRP A 1 106 ? 13.477 21.908 102.921 1.00 41.93 106 TRP A CA 1
ATOM 810 C C . TRP A 1 106 ? 14.635 21.938 103.929 1.00 46.02 106 TRP A C 1
ATOM 811 O O . TRP A 1 106 ? 14.507 21.402 105.021 1.00 39.14 106 TRP A O 1
ATOM 822 N N . LEU A 1 107 ? 15.751 22.584 103.572 1.00 45.24 107 LEU A N 1
ATOM 823 C CA . LEU A 1 107 ? 16.887 22.710 104.487 1.00 42.58 107 LEU A CA 1
ATOM 824 C C . LEU A 1 107 ? 16.498 23.278 105.841 1.00 47.85 107 LEU A C 1
ATOM 825 O O . LEU A 1 107 ? 16.885 22.729 106.874 1.00 45.87 107 LEU A O 1
ATOM 830 N N . GLU A 1 108 ? 15.738 24.369 105.849 1.00 45.06 108 GLU A N 1
ATOM 831 C CA . GLU A 1 108 ? 15.285 24.947 107.113 1.00 46.54 108 GLU A CA 1
ATOM 832 C C . GLU A 1 108 ? 14.303 24.022 107.846 1.00 43.14 108 GLU A C 1
ATOM 833 O O . GLU A 1 108 ? 14.365 23.892 109.062 1.00 41.19 108 GLU A O 1
ATOM 839 N N . MET A 1 109 ? 13.405 23.383 107.102 1.00 41.89 109 MET A N 1
ATOM 840 C CA . MET A 1 109 ? 12.444 22.430 107.683 1.00 44.40 109 MET A CA 1
ATOM 841 C C . MET A 1 109 ? 13.188 21.275 108.343 1.00 39.52 109 MET A C 1
ATOM 842 O O . MET A 1 109 ? 12.889 20.881 109.464 1.00 37.39 109 MET A O 1
ATOM 847 N N . ASN A 1 110 ? 14.168 20.730 107.647 1.00 36.91 110 ASN A N 1
ATOM 848 C CA . ASN A 1 110 ? 14.867 19.577 108.180 1.00 40.64 110 ASN A CA 1
ATOM 849 C C . ASN A 1 110 ? 15.688 19.979 109.396 1.00 40.59 110 ASN A C 1
ATOM 850 O O . ASN A 1 110 ? 15.779 19.244 110.374 1.00 39.29 110 ASN A O 1
ATOM 855 N N . ASN A 1 111 ? 16.268 21.167 109.346 1.00 41.54 111 ASN A N 1
ATOM 856 C CA . ASN A 1 111 ? 17.015 21.644 110.474 1.00 44.48 111 ASN A CA 1
ATOM 857 C C . ASN A 1 111 ? 16.123 21.784 111.706 1.00 50.10 111 ASN A C 1
ATOM 858 O O . ASN A 1 111 ? 16.511 21.393 112.802 1.00 45.67 111 ASN A O 1
ATOM 863 N N . ARG A 1 112 ? 14.919 22.322 111.527 1.00 40.51 112 ARG A N 1
ATOM 864 C CA . ARG A 1 112 ? 14.002 22.502 112.654 1.00 42.06 112 ARG A CA 1
ATOM 865 C C . ARG A 1 112 ? 13.529 21.175 113.197 1.00 37.07 112 ARG A C 1
ATOM 866 O O . ARG A 1 112 ? 13.344 21.011 114.401 1.00 37.80 112 ARG A O 1
ATOM 874 N N . LEU A 1 113 ? 13.327 20.222 112.305 1.00 40.93 113 LEU A N 1
ATOM 875 C CA . LEU A 1 113 ? 13.070 18.863 112.741 1.00 41.82 113 LEU A CA 1
ATOM 876 C C . LEU A 1 113 ? 14.219 18.327 113.576 1.00 40.23 113 LEU A C 1
ATOM 877 O O . LEU A 1 113 ? 13.973 17.685 114.589 1.00 43.50 113 LEU A O 1
ATOM 882 N N . SER A 1 114 ? 15.466 18.579 113.162 1.00 44.00 114 SER A N 1
ATOM 883 C CA A SER A 1 114 ? 16.613 18.032 113.894 0.50 43.83 114 SER A CA 1
ATOM 884 C CA B SER A 1 114 ? 16.639 18.070 113.887 0.50 45.97 114 SER A CA 1
ATOM 885 C C . SER A 1 114 ? 16.663 18.602 115.304 1.00 46.31 114 SER A C 1
ATOM 886 O O . SER A 1 114 ? 17.134 17.936 116.211 1.00 49.08 114 SER A O 1
ATOM 891 N N . LYS A 1 115 ? 16.156 19.823 115.476 1.00 46.25 115 LYS A N 1
ATOM 892 C CA . LYS A 1 115 ? 16.136 20.490 116.774 1.00 42.01 115 LYS A CA 1
ATOM 893 C C . LYS A 1 115 ? 14.865 20.196 117.568 1.00 45.64 115 LYS A C 1
ATOM 894 O O . LYS A 1 115 ? 14.612 20.823 118.585 1.00 46.51 115 LYS A O 1
ATOM 899 N N . GLY A 1 116 ? 14.071 19.239 117.107 1.00 47.20 116 GLY A N 1
ATOM 900 C CA . GLY A 1 116 ? 12.808 18.916 117.762 1.00 43.77 116 GLY A CA 1
ATOM 901 C C . GLY A 1 116 ? 11.918 20.133 117.953 1.00 40.67 116 GLY A C 1
ATOM 902 O O . GLY A 1 116 ? 11.143 20.215 118.915 1.00 43.28 116 GLY A O 1
ATOM 903 N N . ASP A 1 117 ? 12.007 21.083 117.034 1.00 39.74 117 ASP A N 1
ATOM 904 C CA . ASP A 1 117 ? 11.190 22.287 117.132 1.00 36.37 117 ASP A CA 1
ATOM 905 C C . ASP A 1 117 ? 9.808 22.032 116.516 1.00 38.63 117 ASP A C 1
ATOM 906 O O . ASP A 1 117 ? 9.488 22.484 115.414 1.00 38.16 117 ASP A O 1
ATOM 911 N N . LEU A 1 118 ? 8.993 21.276 117.233 1.00 39.45 118 LEU A N 1
ATOM 912 C CA . LEU A 1 118 ? 7.655 20.954 116.756 1.00 40.34 118 LEU A CA 1
ATOM 913 C C . LEU A 1 118 ? 6.759 22.189 116.607 1.00 40.68 118 LEU A C 1
ATOM 914 O O . LEU A 1 118 ? 5.997 22.271 115.643 1.00 42.44 118 LEU A O 1
ATOM 919 N N . PRO A 1 119 ? 6.838 23.156 117.541 1.00 42.41 119 PRO A N 1
ATOM 920 C CA . PRO A 1 119 ? 6.003 24.370 117.381 1.00 42.57 119 PRO A CA 1
ATOM 921 C C . PRO A 1 119 ? 6.243 25.114 116.073 1.00 39.61 119 PRO A C 1
ATOM 922 O O . PRO A 1 119 ? 5.300 25.411 115.360 1.00 44.85 119 PRO A O 1
ATOM 926 N N . TRP A 1 120 ? 7.502 25.406 115.764 1.00 38.74 120 TRP A N 1
ATOM 927 C CA . TRP A 1 120 ? 7.851 26.015 114.493 1.00 36.64 120 TRP A CA 1
ATOM 928 C C . TRP A 1 120 ? 7.378 25.177 113.300 1.00 38.36 120 TRP A C 1
ATOM 929 O O . TRP A 1 120 ? 6.764 25.698 112.368 1.00 35.78 120 TRP A O 1
ATOM 940 N N . TYR A 1 121 ? 7.705 23.884 113.320 1.00 41.47 121 TYR A N 1
ATOM 941 C CA . TYR A 1 121 ? 7.434 23.017 112.180 1.00 47.93 121 TYR A CA 1
ATOM 942 C C . TYR A 1 121 ? 5.947 22.947 111.925 1.00 39.91 121 TYR A C 1
ATOM 943 O O . TYR A 1 121 ? 5.536 22.949 110.774 1.00 42.88 121 TYR A O 1
ATOM 952 N N . GLN A 1 122 ? 5.159 22.925 112.998 1.00 45.87 122 GLN A N 1
ATOM 953 C CA . GLN A 1 122 ? 3.700 22.860 112.899 1.00 49.39 122 GLN A CA 1
ATOM 954 C C . GLN A 1 122 ? 3.135 24.194 112.401 1.00 50.38 122 GLN A C 1
ATOM 955 O O . GLN A 1 122 ? 2.110 24.233 111.705 1.00 52.09 122 GLN A O 1
ATOM 961 N N . ALA A 1 123 ? 3.802 25.286 112.752 1.00 47.60 123 ALA A N 1
ATOM 962 C CA . ALA A 1 123 ? 3.342 26.608 112.339 1.00 39.39 123 ALA A CA 1
ATOM 963 C C . ALA A 1 123 ? 3.807 26.980 110.927 1.00 42.49 123 ALA A C 1
ATOM 964 O O . ALA A 1 123 ? 3.380 27.999 110.393 1.00 47.65 123 ALA A O 1
ATOM 966 N N . ASN A 1 124 ? 4.675 26.171 110.320 1.00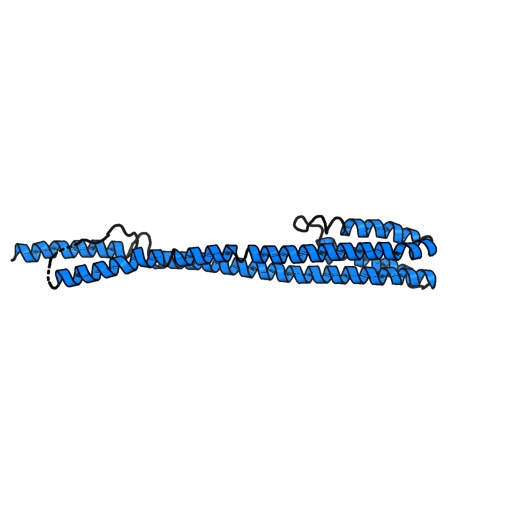 39.18 124 ASN A N 1
ATOM 967 C CA . ASN A 1 124 ? 5.210 26.515 109.011 1.00 36.33 124 ASN A CA 1
ATOM 968 C C . ASN A 1 124 ? 4.867 25.516 107.912 1.00 37.26 124 ASN A C 1
ATOM 969 O O . ASN A 1 124 ? 5.175 25.729 106.744 1.00 35.05 124 ASN A O 1
ATOM 974 N N . ILE A 1 125 ? 4.194 24.441 108.273 1.00 36.92 125 ILE A N 1
ATOM 975 C CA . ILE A 1 125 ? 3.990 23.367 107.331 1.00 42.20 125 ILE A CA 1
ATOM 976 C C . ILE A 1 125 ? 3.053 23.796 106.191 1.00 45.74 125 ILE A C 1
ATOM 977 O O . ILE A 1 125 ? 3.258 23.432 105.023 1.00 38.68 125 ILE A O 1
ATOM 982 N N . ASN A 1 126 ? 2.047 24.592 106.529 1.00 42.91 126 ASN A N 1
ATOM 983 C CA . ASN A 1 126 ? 1.101 25.089 105.544 1.00 43.08 126 ASN A CA 1
ATOM 984 C C . ASN A 1 126 ? 1.792 25.901 104.498 1.00 40.13 126 ASN A C 1
ATOM 985 O O . ASN A 1 126 ? 1.448 25.842 103.323 1.00 38.99 126 ASN A O 1
ATOM 990 N N . ASN A 1 127 ? 2.799 26.642 104.931 1.00 34.37 127 ASN A N 1
ATOM 991 C CA . ASN A 1 127 ? 3.575 27.448 104.030 1.00 39.30 127 ASN A CA 1
ATOM 992 C C . ASN A 1 127 ? 4.327 26.612 103.049 1.00 37.69 127 ASN A C 1
ATOM 993 O O . ASN A 1 127 ? 4.265 26.865 101.839 1.00 33.85 127 ASN A O 1
ATOM 998 N N . TYR A 1 128 ? 5.037 25.608 103.558 1.00 36.47 128 TYR A N 1
ATOM 999 C CA . TYR A 1 128 ? 5.820 24.755 102.679 1.00 36.13 128 TYR A CA 1
ATOM 1000 C C . TYR A 1 128 ? 4.931 24.028 101.699 1.00 29.09 128 TYR A C 1
ATOM 1001 O O . TYR A 1 128 ? 5.271 23.847 100.539 1.00 32.55 128 TYR A O 1
ATOM 1010 N N . VAL A 1 129 ? 3.798 23.568 102.169 1.00 28.26 129 VAL A N 1
ATOM 1011 C CA . VAL A 1 129 ? 2.888 22.865 101.295 1.00 31.55 129 VAL A CA 1
ATOM 1012 C C . VAL A 1 129 ? 2.392 23.787 100.191 1.00 33.67 129 VAL A C 1
ATOM 1013 O O . VAL A 1 129 ? 2.244 23.372 99.029 1.00 29.17 129 VAL A O 1
ATOM 1017 N N . ASN A 1 130 ? 2.155 25.045 100.553 1.00 33.51 130 ASN A N 1
ATOM 1018 C CA . ASN A 1 130 ? 1.776 26.047 99.586 1.00 29.49 130 ASN A CA 1
ATOM 1019 C C . ASN A 1 130 ? 2.834 26.214 98.522 1.00 30.80 130 ASN A C 1
ATOM 1020 O O . ASN A 1 130 ? 2.510 26.361 97.325 1.00 29.13 130 ASN A O 1
ATOM 1025 N N . GLN A 1 131 ? 4.103 26.221 98.933 1.00 30.99 131 GLN A N 1
ATOM 1026 C CA . GLN A 1 131 ? 5.179 26.335 97.969 1.00 29.09 131 GLN A CA 1
ATOM 1027 C C . GLN A 1 131 ? 5.169 25.158 96.996 1.00 30.76 131 GLN A C 1
ATOM 1028 O O . GLN A 1 131 ? 5.447 25.317 95.805 1.00 32.24 131 GLN A O 1
ATOM 1034 N N . ILE A 1 132 ? 4.892 23.961 97.495 1.00 26.99 132 ILE A N 1
ATOM 1035 C CA . ILE A 1 132 ? 4.831 22.832 96.596 1.00 27.74 132 ILE A CA 1
ATOM 1036 C C . ILE A 1 132 ? 3.698 23.057 95.594 1.00 27.76 132 ILE A C 1
ATOM 1037 O O . ILE A 1 132 ? 3.882 22.830 94.408 1.00 29.46 132 ILE A O 1
ATOM 1042 N N . ASP A 1 133 ? 2.538 23.520 96.077 1.00 31.09 133 ASP A N 1
ATOM 1043 C CA . ASP A 1 133 ? 1.404 23.805 95.209 1.00 30.97 133 ASP A CA 1
ATOM 1044 C C . ASP A 1 133 ? 1.736 24.782 94.075 1.00 31.92 133 ASP A C 1
ATOM 1045 O O . ASP A 1 133 ? 1.294 24.601 92.949 1.00 33.61 133 ASP A O 1
ATOM 1050 N N . LEU A 1 134 ? 2.497 25.827 94.377 1.00 31.24 134 LEU A N 1
ATOM 1051 C CA . LEU A 1 134 ? 2.898 26.810 93.380 1.00 34.70 134 LEU A CA 1
ATOM 1052 C C . LEU A 1 134 ? 3.883 26.225 92.372 1.00 34.33 134 LEU A C 1
ATOM 1053 O O . LEU A 1 134 ? 3.919 26.618 91.207 1.00 29.84 134 LEU A O 1
ATOM 1058 N N . PHE A 1 135 ? 4.699 25.279 92.823 1.00 34.82 135 PHE A N 1
ATOM 1059 C CA . PHE A 1 135 ? 5.575 24.553 91.923 1.00 27.75 135 PHE A CA 1
ATOM 1060 C C . PHE A 1 135 ? 4.737 23.728 90.959 1.00 26.44 135 PHE A C 1
ATOM 1061 O O . PHE A 1 135 ? 4.929 23.754 89.754 1.00 28.77 135 PHE A O 1
ATOM 1069 N N . VAL A 1 136 ? 3.761 23.011 91.491 1.00 31.41 136 VAL A N 1
ATOM 1070 C CA . VAL A 1 136 ? 2.864 22.250 90.634 1.00 30.88 136 VAL A CA 1
ATOM 1071 C C . VAL A 1 136 ? 2.203 23.177 89.608 1.00 33.50 136 VAL A C 1
ATOM 1072 O O . VAL A 1 136 ? 2.095 22.848 88.423 1.00 30.78 136 VAL A O 1
ATOM 1076 N N . LEU A 1 137 ? 1.765 24.351 90.057 1.00 35.37 137 LEU A N 1
ATOM 1077 C CA . LEU A 1 137 ? 1.069 25.283 89.163 1.00 33.09 137 LEU A CA 1
ATOM 1078 C C . LEU A 1 137 ? 1.971 25.691 88.014 1.00 30.72 137 LEU A C 1
ATOM 1079 O O . LEU A 1 137 ? 1.560 25.743 86.850 1.00 32.83 137 LEU A O 1
ATOM 1084 N N . ALA A 1 138 ? 3.223 25.980 88.331 1.00 37.37 138 ALA A N 1
ATOM 1085 C CA . ALA A 1 138 ? 4.177 26.320 87.301 1.00 32.34 138 ALA A CA 1
ATOM 1086 C C . ALA A 1 138 ? 4.322 25.175 86.297 1.00 31.97 138 ALA A C 1
ATOM 1087 O O . ALA A 1 138 ? 4.422 25.404 85.097 1.00 32.00 138 ALA A O 1
ATOM 1089 N N . LEU A 1 139 ? 4.342 23.940 86.785 1.00 30.96 139 LEU A N 1
ATOM 1090 C CA . LEU A 1 139 ? 4.382 22.768 85.900 1.00 30.21 139 LEU A CA 1
ATOM 1091 C C . LEU A 1 139 ? 3.158 22.684 84.999 1.00 25.80 139 LEU A C 1
ATOM 1092 O O . LEU A 1 139 ? 3.263 22.467 83.793 1.00 26.32 139 LEU A O 1
ATOM 1097 N N . GLN A 1 140 ? 1.987 22.854 85.583 1.00 30.22 140 GLN A N 1
ATOM 1098 C CA . GLN A 1 140 ? 0.777 22.848 84.787 1.00 33.25 140 GLN A CA 1
ATOM 1099 C C . GLN A 1 140 ? 0.785 23.965 83.745 1.00 33.85 140 GLN A C 1
ATOM 1100 O O . GLN A 1 140 ? 0.347 23.745 82.619 1.00 34.04 140 GLN A O 1
ATOM 1106 N N . HIS A 1 141 ? 1.308 25.139 84.103 1.00 34.91 141 HIS A N 1
ATOM 1107 C CA . HIS A 1 141 ? 1.395 26.255 83.157 1.00 34.45 141 HIS A CA 1
ATOM 1108 C C . HIS A 1 141 ? 2.357 25.961 82.014 1.00 34.87 141 HIS A C 1
ATOM 1109 O O . HIS A 1 141 ? 2.104 26.322 80.865 1.00 32.85 141 HIS A O 1
ATOM 1116 N N . TYR A 1 142 ? 3.459 25.300 82.325 1.00 36.10 142 TYR A N 1
ATOM 1117 C CA . TYR A 1 142 ? 4.391 24.847 81.306 1.00 31.69 142 TYR A CA 1
ATOM 1118 C C . TYR A 1 142 ? 3.732 23.844 80.358 1.00 34.07 142 TYR A C 1
ATOM 1119 O O . TYR A 1 142 ? 3.872 23.932 79.137 1.00 36.71 142 TYR A O 1
ATOM 1128 N N . ALA A 1 143 ? 3.002 22.894 80.920 1.00 33.96 143 ALA A N 1
ATOM 1129 C CA . ALA A 1 143 ? 2.263 21.915 80.125 1.00 37.19 143 ALA A CA 1
ATOM 1130 C C . ALA A 1 143 ? 1.287 22.562 79.128 1.00 39.09 143 ALA A C 1
ATOM 1131 O O . ALA A 1 143 ? 1.235 22.180 77.955 1.00 38.46 143 ALA A O 1
ATOM 1133 N N . GLU A 1 144 ? 0.495 23.514 79.609 1.00 36.17 144 GLU A N 1
ATOM 1134 C CA . GLU A 1 144 ? -0.503 24.189 78.784 1.00 37.60 144 GLU A CA 1
ATOM 1135 C C . GLU A 1 144 ? 0.182 24.977 77.672 1.00 37.07 144 GLU A C 1
ATOM 1136 O O . GLU A 1 144 ? -0.244 24.954 76.525 1.00 37.72 144 GLU A O 1
ATOM 1142 N N . ARG A 1 145 ? 1.249 25.680 78.026 1.00 32.68 145 ARG A N 1
ATOM 1143 C CA . ARG A 1 145 ? 2.060 26.402 77.061 1.00 36.94 145 ARG A CA 1
ATOM 1144 C C . ARG A 1 145 ? 2.522 25.499 75.911 1.00 35.40 145 ARG A C 1
ATOM 1145 O O . ARG A 1 145 ? 2.365 25.855 74.743 1.00 33.32 145 ARG A O 1
ATOM 1150 N N . LYS A 1 146 ? 3.094 24.335 76.240 1.00 38.05 146 LYS A N 1
ATOM 1151 C CA . LYS A 1 146 ? 3.518 23.338 75.236 1.00 37.99 146 LYS A CA 1
ATOM 1152 C C . LYS A 1 146 ? 2.366 22.890 74.339 1.00 36.49 146 LYS A C 1
ATOM 1153 O O . LYS A 1 146 ? 2.476 22.826 73.122 1.00 34.43 146 LYS A O 1
ATOM 1159 N N . MET A 1 147 ? 1.236 22.579 74.931 1.00 34.21 147 MET A N 1
ATOM 1160 C CA . MET A 1 147 ? 0.121 22.229 74.104 1.00 36.19 147 MET A CA 1
ATOM 1161 C C . MET A 1 147 ? -0.226 23.350 73.128 1.00 38.26 147 MET A C 1
ATOM 1162 O O . MET A 1 147 ? -0.405 23.104 71.936 1.00 36.15 147 MET A O 1
ATOM 1167 N N . LEU A 1 148 ? -0.310 24.583 73.626 1.00 37.62 148 LEU A N 1
ATOM 1168 C CA . LEU A 1 148 ? -0.693 25.703 72.775 1.00 41.12 148 LEU A CA 1
ATOM 1169 C C . LEU A 1 148 ? 0.321 25.957 71.665 1.00 38.80 148 LEU A C 1
ATOM 1170 O O . LEU A 1 148 ? -0.063 26.281 70.543 1.00 32.79 148 LEU A O 1
ATOM 1175 N N . LEU A 1 149 ? 1.609 25.789 71.966 1.00 37.06 149 LEU A N 1
ATOM 1176 C CA . LEU A 1 149 ? 2.644 25.859 70.946 1.00 36.17 149 LEU A CA 1
ATOM 1177 C C . LEU A 1 149 ? 2.496 24.763 69.887 1.00 40.63 149 LEU A C 1
ATOM 1178 O O . LEU A 1 149 ? 2.714 25.003 68.702 1.00 34.20 149 LEU A O 1
ATOM 1183 N N . VAL A 1 150 ? 2.147 23.554 70.311 1.00 34.76 150 VAL A N 1
ATOM 1184 C CA . VAL A 1 150 ? 1.959 22.471 69.361 1.00 38.50 150 VAL A CA 1
ATOM 1185 C C . VAL A 1 150 ? 0.751 22.756 68.464 1.00 38.29 150 VAL A C 1
ATOM 1186 O O . VAL A 1 150 ? 0.778 22.462 67.271 1.00 33.68 150 VAL A O 1
ATOM 1190 N N . VAL A 1 151 ? -0.295 23.345 69.030 1.00 35.55 151 VAL A N 1
ATOM 1191 C CA . VAL A 1 151 ? -1.423 23.775 68.219 1.00 36.72 151 VAL A CA 1
ATOM 1192 C C . VAL A 1 151 ? -0.968 24.832 67.201 1.00 39.04 151 VAL A C 1
ATOM 1193 O O . VAL A 1 151 ? -1.274 24.719 66.006 1.00 41.09 151 VAL A O 1
ATOM 1197 N N . ALA A 1 152 ? -0.213 25.838 67.644 1.00 38.07 152 ALA A N 1
ATOM 1198 C CA . ALA A 1 152 ? 0.284 26.871 66.718 1.00 39.53 152 ALA A CA 1
ATOM 1199 C C . ALA A 1 152 ? 1.121 26.240 65.597 1.00 43.88 152 ALA A C 1
ATOM 1200 O O . ALA A 1 152 ? 0.903 26.509 64.416 1.00 37.12 152 ALA A O 1
ATOM 1202 N N . ILE A 1 153 ? 2.078 25.401 65.974 1.00 42.45 153 ILE A N 1
ATOM 1203 C CA . ILE A 1 153 ? 2.889 24.668 65.012 1.00 42.80 153 ILE A CA 1
ATOM 1204 C C . ILE A 1 153 ? 2.075 23.828 64.018 1.00 40.00 153 ILE A C 1
ATOM 1205 O O . ILE A 1 153 ? 2.422 23.766 62.844 1.00 42.50 153 ILE A O 1
ATOM 1210 N N . SER A 1 154 ? 1.013 23.170 64.469 1.00 40.18 154 SER A N 1
ATOM 1211 C CA A SER A 1 154 ? 0.218 22.326 63.583 0.50 43.65 154 SER A CA 1
ATOM 1212 C CA B SER A 1 154 ? 0.242 22.321 63.569 0.50 46.09 154 SER A CA 1
ATOM 1213 C C . SER A 1 154 ? -0.568 23.174 62.596 1.00 45.72 154 SER A C 1
ATOM 1214 O O . SER A 1 154 ? -0.832 22.752 61.465 1.00 42.84 154 SER A O 1
ATOM 1219 N N . LEU A 1 155 ? -0.950 24.372 63.033 1.00 44.20 155 LEU A N 1
ATOM 1220 C CA . LEU A 1 155 ? -1.667 25.306 62.169 1.00 40.64 155 LEU A CA 1
ATOM 1221 C C . LEU A 1 155 ? -0.755 25.815 61.087 1.00 38.47 155 LEU A C 1
ATOM 1222 O O . LEU A 1 155 ? -1.175 25.969 59.947 1.00 40.17 155 LEU A O 1
ATOM 1227 N N . ALA A 1 156 ? 0.495 26.089 61.446 1.00 36.54 156 ALA A N 1
ATOM 1228 C CA . ALA A 1 156 ? 1.470 26.542 60.473 1.00 38.96 156 ALA A CA 1
ATOM 1229 C C . ALA A 1 156 ? 1.720 25.444 59.462 1.00 43.47 156 ALA A C 1
ATOM 1230 O O . ALA A 1 156 ? 1.647 25.684 58.261 1.00 45.24 156 ALA A O 1
ATOM 1232 N N . GLY A 1 157 ? 2.031 24.244 59.943 1.00 39.30 157 GLY A N 1
ATOM 1233 C CA . GLY A 1 157 ? 2.215 23.114 59.058 1.00 36.05 157 GLY A CA 1
ATOM 1234 C C . GLY A 1 157 ? 1.027 22.969 58.132 1.00 34.13 157 GLY A C 1
ATOM 1235 O O . GLY A 1 157 ? 1.167 22.597 56.968 1.00 40.05 157 GLY A O 1
ATOM 1236 N N . GLY A 1 158 ? -0.156 23.252 58.661 1.00 39.64 158 GLY A N 1
ATOM 1237 C CA . GLY A 1 158 ? -1.379 23.220 57.870 1.00 35.88 158 GLY A CA 1
ATOM 1238 C C . GLY A 1 158 ? -1.294 24.167 56.692 1.00 44.31 158 GLY A C 1
ATOM 1239 O O . GLY A 1 158 ? -1.604 23.800 55.569 1.00 49.87 158 GLY A O 1
ATOM 1240 N N . ILE A 1 159 ? -0.862 25.394 56.943 1.00 37.49 159 ILE A N 1
ATOM 1241 C CA . ILE A 1 159 ? -0.697 26.364 55.866 1.00 42.86 159 ILE A CA 1
ATOM 1242 C C . ILE A 1 159 ? 0.334 25.902 54.847 1.00 37.71 159 ILE A C 1
ATOM 1243 O O . ILE A 1 159 ? 0.127 26.041 53.643 1.00 36.94 159 ILE A O 1
ATOM 1248 N N . GLY A 1 160 ? 1.453 25.367 55.310 1.00 34.92 160 GLY A N 1
ATOM 1249 C CA . GLY A 1 160 ? 2.464 24.873 54.380 1.00 35.54 160 GLY A CA 1
ATOM 1250 C C . GLY A 1 160 ? 1.882 23.779 53.489 1.00 37.18 160 GLY A C 1
ATOM 1251 O O . GLY A 1 160 ? 2.148 23.741 52.282 1.00 36.35 160 GLY A O 1
ATOM 1252 N N . ILE A 1 161 ? 1.085 22.892 54.089 1.00 35.54 161 ILE A N 1
ATOM 1253 C CA . ILE A 1 161 ? 0.515 21.766 53.364 1.00 36.65 161 ILE A CA 1
ATOM 1254 C C . ILE A 1 161 ? -0.517 22.247 52.350 1.00 41.17 161 ILE A C 1
ATOM 1255 O O . ILE A 1 161 ? -0.471 21.878 51.189 1.00 40.74 161 ILE A O 1
ATOM 1260 N N . PHE A 1 162 ? -1.439 23.098 52.772 1.00 45.18 162 PHE A N 1
ATOM 1261 C CA . PHE A 1 162 ? -2.455 23.580 51.851 1.00 44.76 162 PHE A CA 1
ATOM 1262 C C . PHE A 1 162 ? -1.829 24.389 50.720 1.00 44.80 162 PHE A C 1
ATOM 1263 O O . PHE A 1 162 ? -2.262 24.308 49.573 1.00 40.31 162 PHE A O 1
ATOM 1271 N N . THR A 1 163 ? -0.787 25.140 51.044 1.00 35.85 163 THR A N 1
ATOM 1272 C CA . THR A 1 163 ? -0.041 25.898 50.051 1.00 39.42 163 THR A CA 1
ATOM 1273 C C . THR A 1 163 ? 0.645 25.001 49.028 1.00 37.25 163 THR A C 1
ATOM 1274 O O . THR A 1 163 ? 0.566 25.247 47.819 1.00 40.77 163 THR A O 1
ATOM 1278 N N . LEU A 1 164 ? 1.322 23.966 49.511 1.00 37.00 164 LEU A N 1
ATOM 1279 C CA . LEU A 1 164 ? 1.937 22.967 48.635 1.00 36.54 164 LEU A CA 1
ATOM 1280 C C . LEU A 1 164 ? 0.911 22.294 47.733 1.00 35.34 164 LEU A C 1
ATOM 1281 O O . LEU A 1 164 ? 1.121 22.151 46.529 1.00 34.90 164 LEU A O 1
ATOM 1286 N N . VAL A 1 165 ? -0.204 21.871 48.310 1.00 33.35 165 VAL A N 1
ATOM 1287 C CA . VAL A 1 165 ? -1.256 21.266 47.506 1.00 33.74 165 VAL A CA 1
ATOM 1288 C C . VAL A 1 165 ? -1.751 22.231 46.422 1.00 36.66 165 VAL A C 1
ATOM 1289 O O . VAL A 1 165 ? -1.732 21.901 45.219 1.00 34.56 165 VAL A O 1
ATOM 1293 N N . PHE A 1 166 ? -2.209 23.410 46.842 1.00 36.81 166 PHE A N 1
ATOM 1294 C CA . PHE A 1 166 ? -2.740 24.416 45.908 1.00 37.11 166 PHE A CA 1
ATOM 1295 C C . PHE A 1 166 ? -1.758 24.690 44.754 1.00 36.53 166 PHE A C 1
ATOM 1296 O O . PHE A 1 166 ? -2.139 24.715 43.591 1.00 36.92 166 PHE A O 1
ATOM 1304 N N . PHE A 1 167 ? -0.482 24.864 45.071 1.00 37.06 167 PHE A N 1
ATOM 1305 C CA . PHE A 1 167 ? 0.521 25.163 44.058 1.00 38.97 167 PHE A CA 1
ATOM 1306 C C . PHE A 1 167 ? 0.758 24.002 43.097 1.00 39.43 167 PHE 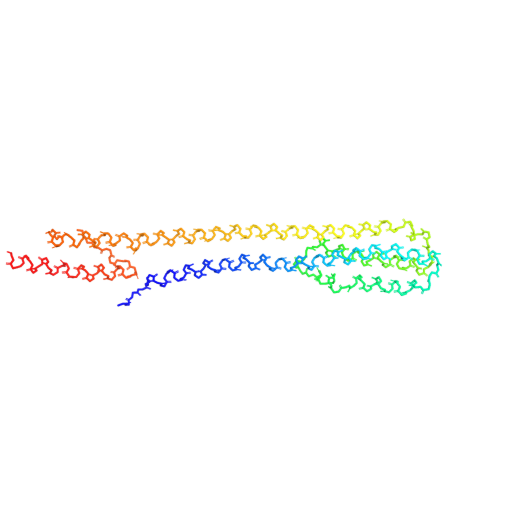A C 1
ATOM 1307 O O . PHE A 1 167 ? 0.916 24.204 41.890 1.00 41.24 167 PHE A O 1
ATOM 1315 N N . THR A 1 168 ? 0.831 22.785 43.621 1.00 33.90 168 THR A N 1
ATOM 1316 C CA A THR A 1 168 ? 1.062 21.637 42.760 0.50 36.04 168 THR A CA 1
ATOM 1317 C CA B THR A 1 168 ? 1.041 21.612 42.788 0.50 29.81 168 THR A CA 1
ATOM 1318 C C . THR A 1 168 ? -0.114 21.441 41.813 1.00 33.27 168 THR A C 1
ATOM 1319 O O . THR A 1 168 ? 0.079 21.208 40.622 1.00 35.80 168 THR A O 1
ATOM 1326 N N . LEU A 1 169 ? -1.329 21.561 42.328 1.00 33.36 169 LEU A N 1
ATOM 1327 C CA . LEU A 1 169 ? -2.487 21.403 41.483 1.00 32.92 169 LEU A CA 1
ATOM 1328 C C . LEU A 1 169 ? -2.534 22.506 40.429 1.00 37.90 169 LEU A C 1
ATOM 1329 O O . LEU A 1 169 ? -2.873 22.263 39.273 1.00 34.89 169 LEU A O 1
ATOM 1334 N N . ARG A 1 170 ? -2.188 23.725 40.835 1.00 39.42 170 ARG A N 1
ATOM 1335 C CA . ARG A 1 170 ? -2.155 24.849 39.915 1.00 38.51 170 ARG A CA 1
ATOM 1336 C C . ARG A 1 170 ? -1.119 24.579 38.823 1.00 35.58 170 ARG A C 1
ATOM 1337 O O . ARG A 1 170 ? -1.383 24.766 37.635 1.00 33.00 170 ARG A O 1
ATOM 1345 N N . ARG A 1 171 ? 0.051 24.095 39.216 1.00 35.06 171 ARG A N 1
ATOM 1346 C CA . ARG A 1 171 ? 1.056 23.715 38.243 1.00 39.26 171 ARG A CA 1
ATOM 1347 C C . ARG A 1 171 ? 0.595 22.594 37.283 1.00 45.20 171 ARG A C 1
ATOM 1348 O O . ARG A 1 171 ? 0.896 22.619 36.079 1.00 38.00 171 ARG A O 1
ATOM 1356 N N . ILE A 1 172 ? -0.133 21.611 37.805 1.00 36.60 172 ILE A N 1
ATOM 1357 C CA . ILE A 1 172 ? -0.622 20.545 36.959 1.00 38.58 172 ILE A CA 1
ATOM 1358 C C . ILE A 1 172 ? -1.589 21.118 35.928 1.00 34.96 172 ILE A C 1
ATOM 1359 O O . ILE A 1 172 ? -1.524 20.759 34.762 1.00 35.38 172 ILE A O 1
ATOM 1364 N N . ARG A 1 173 ? -2.466 22.022 36.349 1.00 34.76 173 ARG A N 1
ATOM 1365 C CA . ARG A 1 173 ? -3.361 22.695 35.405 1.00 38.34 173 ARG A CA 1
ATOM 1366 C C . ARG A 1 173 ? -2.604 23.456 34.316 1.00 39.49 173 ARG A C 1
ATOM 1367 O O . ARG A 1 173 ? -2.986 23.395 33.144 1.00 40.16 173 ARG A O 1
ATOM 1375 N N . HIS A 1 174 ? -1.531 24.152 34.700 1.00 37.65 174 HIS A N 1
ATOM 1376 C CA . HIS A 1 174 ? -0.816 25.034 33.775 1.00 36.20 174 HIS A CA 1
ATOM 1377 C C . HIS A 1 174 ? 0.171 24.311 32.896 1.00 36.60 174 HIS A C 1
ATOM 1378 O O . HIS A 1 174 ? 0.274 24.610 31.703 1.00 35.56 174 HIS A O 1
ATOM 1385 N N . GLN A 1 175 ? 0.904 23.373 33.482 1.00 38.04 175 GLN A N 1
ATOM 1386 C CA . GLN A 1 175 ? 1.963 22.702 32.761 1.00 37.44 175 GLN A CA 1
ATOM 1387 C C . GLN A 1 175 ? 1.568 21.337 32.209 1.00 38.02 175 GLN A C 1
ATOM 1388 O O . GLN A 1 175 ? 2.345 20.732 31.480 1.00 33.70 175 GLN A O 1
ATOM 1394 N N . VAL A 1 176 ? 0.365 20.860 32.518 1.00 35.31 176 VAL A N 1
ATOM 1395 C CA . VAL A 1 176 ? -0.073 19.563 31.989 1.00 35.85 176 VAL A CA 1
ATOM 1396 C C . VAL A 1 176 ? -1.428 19.649 31.308 1.00 32.70 176 VAL A C 1
ATOM 1397 O O . VAL A 1 176 ? -1.532 19.382 30.111 1.00 35.83 176 VAL A O 1
ATOM 1401 N N . VAL A 1 177 ? -2.459 20.048 32.034 1.00 34.92 177 VAL A N 1
ATOM 1402 C CA . VAL A 1 177 ? -3.819 20.024 31.464 1.00 40.90 177 VAL A CA 1
ATOM 1403 C C . VAL A 1 177 ? -4.017 21.001 30.290 1.00 51.27 177 VAL A C 1
ATOM 1404 O O . VAL A 1 177 ? -4.612 20.637 29.251 1.00 42.75 177 VAL A O 1
ATOM 1408 N N . ALA A 1 178 ? -3.515 22.230 30.450 1.00 46.35 178 ALA A N 1
ATOM 1409 C CA . ALA A 1 178 ? -3.636 23.255 29.404 1.00 44.94 178 ALA A CA 1
ATOM 1410 C C . ALA A 1 178 ? -3.008 22.831 28.081 1.00 45.89 178 ALA A C 1
ATOM 1411 O O . ALA A 1 178 ? -3.700 22.798 27.068 1.00 47.31 178 ALA A O 1
ATOM 1413 N N . PRO A 1 179 ? -1.701 22.510 28.075 1.00 38.22 179 PRO A N 1
ATOM 1414 C CA . PRO A 1 179 ? -1.073 22.068 26.834 1.00 40.65 179 PRO A CA 1
ATOM 1415 C C . PRO A 1 179 ? -1.726 20.819 26.201 1.00 51.03 179 PRO A C 1
ATOM 1416 O O . PRO A 1 179 ? -1.680 20.654 24.980 1.00 52.63 179 PRO A O 1
ATOM 1420 N N . LEU A 1 180 ? -2.312 19.943 27.010 1.00 46.32 180 LEU A N 1
ATOM 1421 C CA . LEU A 1 180 ? -3.031 18.781 26.465 1.00 49.48 180 LEU A CA 1
ATOM 1422 C C . LEU A 1 180 ? -4.275 19.205 25.675 1.00 52.59 180 LEU A C 1
ATOM 1423 O O . LEU A 1 180 ? -4.547 18.663 24.604 1.00 51.15 180 LEU A O 1
ATOM 1428 N N . ASN A 1 181 ? -5.034 20.159 26.205 1.00 52.40 181 ASN A N 1
ATOM 1429 C CA . ASN A 1 181 ? -6.194 20.693 25.480 1.00 59.26 181 ASN A CA 1
ATOM 1430 C C . ASN A 1 181 ? -5.782 21.384 24.174 1.00 60.52 181 ASN A C 1
ATOM 1431 O O . ASN A 1 181 ? -6.510 21.333 23.186 1.00 62.44 181 ASN A O 1
ATOM 1436 N N . GLN A 1 182 ? -4.604 22.002 24.171 1.00 62.44 182 GLN A N 1
ATOM 1437 C CA . GLN A 1 182 ? -4.080 22.648 22.973 1.00 62.39 182 GLN A CA 1
ATOM 1438 C C . GLN A 1 182 ? -3.562 21.626 21.969 1.00 66.09 182 GLN A C 1
ATOM 1439 O O . GLN A 1 182 ? -3.634 21.848 20.761 1.00 67.12 182 GLN A O 1
ATOM 1445 N N . LEU A 1 183 ? -3.026 20.516 22.467 1.00 61.28 183 LEU A N 1
ATOM 1446 C CA . LEU A 1 183 ? -2.586 19.437 21.595 1.00 60.14 183 LEU A CA 1
ATOM 1447 C C . LEU A 1 183 ? -3.782 18.748 20.959 1.00 61.99 183 LEU A C 1
ATOM 1448 O O . LEU A 1 183 ? -3.714 18.270 19.827 1.00 65.38 183 LEU A O 1
ATOM 1453 N N . VAL A 1 184 ? -4.882 18.699 21.696 1.00 56.76 184 VAL A N 1
ATOM 1454 C CA . VAL A 1 184 ? -6.092 18.065 21.200 1.00 63.97 184 VAL A CA 1
ATOM 1455 C C . VAL A 1 184 ? -6.659 18.823 20.006 1.00 77.41 184 VAL A C 1
ATOM 1456 O O . VAL A 1 184 ? -6.943 18.233 18.958 1.00 66.44 184 VAL A O 1
ATOM 1460 N N . THR A 1 185 ? -6.830 20.129 20.179 1.00 78.32 185 THR A N 1
ATOM 1461 C CA . THR A 1 185 ? -7.303 20.990 19.112 1.00 76.13 185 THR A CA 1
ATOM 1462 C C . THR A 1 185 ? -6.285 21.048 17.969 1.00 76.32 185 THR A C 1
ATOM 1463 O O . THR A 1 185 ? -6.635 20.862 16.807 1.00 76.96 185 THR A O 1
ATOM 1467 N N . ALA A 1 186 ? -5.022 21.276 18.300 1.00 73.87 186 ALA A N 1
ATOM 1468 C CA . ALA A 1 186 ? -3.966 21.264 17.295 1.00 82.13 186 ALA A CA 1
ATOM 1469 C C . ALA A 1 186 ? -3.775 19.887 16.655 1.00 86.82 186 ALA A C 1
ATOM 1470 O O . ALA A 1 186 ? -2.842 19.701 15.883 1.00 93.63 186 ALA A O 1
ATOM 1472 N N . SER A 1 187 ? -4.622 18.917 16.995 1.00 78.58 187 SER A N 1
ATOM 1473 C CA . SER A 1 187 ? -4.585 17.611 16.333 1.00 70.88 187 SER A CA 1
ATOM 1474 C C . SER A 1 187 ? -5.853 17.386 15.514 1.00 69.03 187 SER A C 1
ATOM 1475 O O . SER A 1 187 ? -5.817 16.728 14.476 1.00 63.55 187 SER A O 1
ATOM 1478 N N . GLN A 1 188 ? -6.973 17.916 15.994 1.00 66.62 188 GLN A N 1
ATOM 1479 C CA . GLN A 1 188 ? -8.225 17.863 15.256 1.00 72.60 188 GLN A CA 1
ATOM 1480 C C . GLN A 1 188 ? -8.276 19.005 14.237 1.00 93.65 188 GLN A C 1
ATOM 1481 O O . GLN A 1 188 ? -9.193 19.087 13.416 1.00 111.53 188 GLN A O 1
ATOM 1487 N N . ARG A 1 189 ? -7.287 19.892 14.306 1.00 94.90 189 ARG A N 1
ATOM 1488 C CA . ARG A 1 189 ? -7.098 20.925 13.299 1.00 71.66 189 ARG A CA 1
ATOM 1489 C C . ARG A 1 189 ? -6.489 20.268 12.071 1.00 81.91 189 ARG A C 1
ATOM 1490 O O . ARG A 1 189 ? -7.063 20.306 10.979 1.00 83.39 189 ARG A O 1
ATOM 1494 N N . ILE A 1 190 ? -5.330 19.641 12.275 1.00 77.71 190 ILE A N 1
ATOM 1495 C CA . ILE A 1 190 ? -4.567 19.018 11.195 1.00 85.66 190 ILE A CA 1
ATOM 1496 C C . ILE A 1 190 ? -5.332 17.866 10.539 1.00 102.54 190 ILE A C 1
ATOM 1497 O O . ILE A 1 190 ? -5.125 17.573 9.363 1.00 119.03 190 ILE A O 1
ATOM 1502 N N . GLU A 1 191 ? -6.207 17.210 11.299 1.00 119.74 191 GLU A N 1
ATOM 1503 C CA . GLU A 1 191 ? -7.097 16.191 10.741 1.00 110.73 191 GLU A CA 1
ATOM 1504 C C . GLU A 1 191 ? -8.074 16.837 9.764 1.00 123.24 191 GLU A C 1
ATOM 1505 O O . GLU A 1 191 ? -8.394 16.261 8.725 1.00 133.66 191 GLU A O 1
ATOM 1507 N N . HIS A 1 192 ? -8.541 18.036 10.108 1.00 118.02 192 HIS A N 1
ATOM 1508 C CA . HIS A 1 192 ? -9.484 18.780 9.278 1.00 94.51 192 HIS A CA 1
ATOM 1509 C C . HIS A 1 192 ? -8.933 20.161 8.927 1.00 103.09 192 HIS A C 1
ATOM 1510 O O . HIS A 1 192 ? -8.392 20.376 7.837 1.00 86.47 192 HIS A O 1
ATOM 1512 N N . GLN A 1 194 ? -6.987 22.566 9.027 1.00 75.91 194 GLN A N 1
ATOM 1513 C CA . GLN A 1 194 ? -6.496 23.933 9.125 1.00 90.48 194 GLN A CA 1
ATOM 1514 C C . GLN A 1 194 ? -5.163 24.001 9.872 1.00 103.02 194 GLN A C 1
ATOM 1515 O O . GLN A 1 194 ? -5.132 24.055 11.102 1.00 124.93 194 GLN A O 1
ATOM 1517 N N . PHE A 1 195 ? -4.062 24.010 9.126 1.00 98.46 195 PHE A N 1
ATOM 1518 C CA . PHE A 1 195 ? -2.743 24.096 9.733 1.00 88.10 195 PHE A CA 1
ATOM 1519 C C . PHE A 1 195 ? -2.582 25.484 10.347 1.00 85.20 195 PHE A C 1
ATOM 1520 O O . PHE A 1 195 ? -1.811 25.681 11.288 1.00 90.58 195 PHE A O 1
ATOM 1528 N N . PRO A 1 198 ? -2.426 27.815 15.415 1.00 100.93 198 PRO A N 1
ATOM 1529 C CA . PRO A 1 198 ? -1.845 28.005 16.735 1.00 91.98 198 PRO A CA 1
ATOM 1530 C C . PRO A 1 198 ? -0.738 26.984 17.009 1.00 105.36 198 PRO A C 1
ATOM 1531 O O . PRO A 1 198 ? -0.984 25.786 16.888 1.00 130.88 198 PRO A O 1
ATOM 1533 N N . PRO A 1 199 ? 0.479 27.447 17.359 1.00 103.53 199 PRO A N 1
ATOM 1534 C CA . PRO A 1 199 ? 1.567 26.535 17.721 1.00 99.24 199 PRO A CA 1
ATOM 1535 C C . PRO A 1 199 ? 1.620 26.255 19.232 1.00 102.92 199 PRO A C 1
ATOM 1536 O O . PRO A 1 199 ? 0.840 26.833 19.997 1.00 100.97 199 PRO A O 1
ATOM 1540 N N . LEU A 1 200 ? 2.537 25.388 19.658 1.00 96.78 200 LEU A N 1
ATOM 1541 C CA . LEU A 1 200 ? 2.482 24.818 21.010 1.00 80.48 200 LEU A CA 1
ATOM 1542 C C . LEU A 1 200 ? 3.721 25.072 21.882 1.00 61.37 200 LEU A C 1
ATOM 1543 O O . LEU A 1 200 ? 4.847 25.035 21.407 1.00 66.99 200 LEU A O 1
ATOM 1548 N N . ASP A 1 201 ? 3.489 25.290 23.173 1.00 59.12 201 ASP A N 1
ATOM 1549 C CA . ASP A 1 201 ? 4.527 25.762 24.096 1.00 54.62 201 ASP A CA 1
ATOM 1550 C C . ASP A 1 201 ? 5.683 24.779 24.326 1.00 55.02 201 ASP A C 1
ATOM 1551 O O . ASP A 1 201 ? 5.630 23.937 25.222 1.00 55.94 201 ASP A O 1
ATOM 1556 N N . THR A 1 202 ? 6.745 24.929 23.541 1.00 49.42 202 THR A N 1
ATOM 1557 C CA . THR A 1 202 ? 7.951 24.113 23.683 1.00 50.96 202 THR A CA 1
ATOM 1558 C C . THR A 1 202 ? 8.836 24.512 24.867 1.00 45.67 202 THR A C 1
ATOM 1559 O O . THR A 1 202 ? 9.823 23.838 25.152 1.00 42.99 202 THR A O 1
ATOM 1563 N N . ASN A 1 203 ? 8.495 25.588 25.568 1.00 41.20 203 ASN A N 1
ATOM 1564 C CA . ASN A 1 203 ? 9.311 26.012 26.697 1.00 41.16 203 ASN A CA 1
ATOM 1565 C C . ASN A 1 203 ? 8.951 25.378 28.036 1.00 41.77 203 ASN A C 1
ATOM 1566 O O . ASN A 1 203 ? 9.585 25.669 29.039 1.00 48.51 203 ASN A O 1
ATOM 1571 N N . LEU A 1 204 ? 7.951 24.501 28.057 1.00 47.26 204 LEU A N 1
ATOM 1572 C CA . LEU A 1 204 ? 7.690 23.696 29.259 1.00 45.37 204 LEU A CA 1
ATOM 1573 C C . LEU A 1 204 ? 8.860 22.746 29.485 1.00 40.29 204 LEU A C 1
ATOM 1574 O O . LEU A 1 204 ? 9.349 22.134 28.536 1.00 50.76 204 LEU A O 1
ATOM 1579 N N . PRO A 1 205 ? 9.317 22.620 30.740 1.00 37.42 205 PRO A N 1
ATOM 1580 C CA . PRO A 1 205 ? 10.494 21.823 31.017 1.00 41.12 205 PRO A CA 1
ATOM 1581 C C . PRO A 1 205 ? 10.132 20.364 31.310 1.00 40.20 205 PRO A C 1
ATOM 1582 O O . PRO A 1 205 ? 10.995 19.568 31.661 1.00 43.10 205 PRO A O 1
ATOM 1586 N N . ASN A 1 206 ? 8.861 20.033 31.148 1.00 40.52 206 ASN A N 1
ATOM 1587 C CA . ASN A 1 206 ? 8.387 18.679 31.350 1.00 42.19 206 ASN A CA 1
ATOM 1588 C C . ASN A 1 206 ? 8.142 17.924 30.019 1.00 50.08 206 ASN A C 1
ATOM 1589 O O . ASN A 1 206 ? 8.607 18.347 28.954 1.00 45.63 206 ASN A O 1
ATOM 1594 N N . GLU A 1 207 ? 7.411 16.808 30.088 1.00 45.55 207 GLU A N 1
ATOM 1595 C CA . GLU A 1 207 ? 7.107 15.983 28.915 1.00 49.63 207 GLU A CA 1
ATOM 1596 C C . GLU A 1 207 ? 6.202 16.666 27.871 1.00 47.76 207 GLU A C 1
ATOM 1597 O O . GLU A 1 207 ? 6.233 16.325 26.694 1.00 48.22 207 GLU A O 1
ATOM 1603 N N . LEU A 1 208 ? 5.381 17.609 28.289 1.00 43.16 208 LEU A N 1
ATOM 1604 C CA . LEU A 1 208 ? 4.556 18.323 27.332 1.00 44.80 208 LE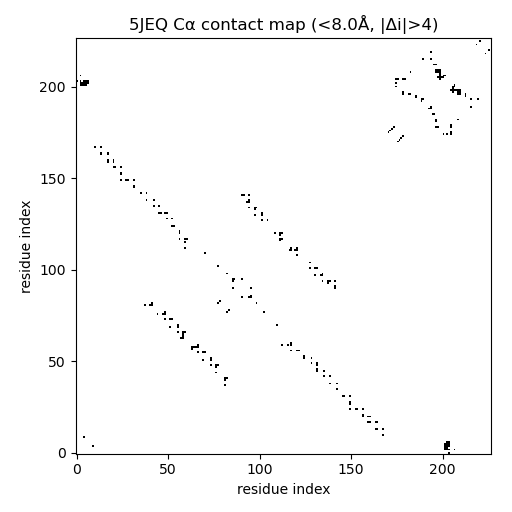U A CA 1
ATOM 1605 C C . LEU A 1 208 ? 5.351 19.282 26.437 1.00 49.12 208 LEU A C 1
ATOM 1606 O O . LEU A 1 208 ? 4.934 19.583 25.314 1.00 50.27 208 LEU A O 1
ATOM 1611 N N . GLY A 1 209 ? 6.492 19.743 26.932 1.00 48.66 209 GLY A N 1
ATOM 1612 C CA . GLY A 1 209 ? 7.368 20.617 26.165 1.00 56.43 209 GLY A CA 1
ATOM 1613 C C . GLY A 1 209 ? 8.059 19.858 25.052 1.00 58.11 209 GLY A C 1
ATOM 1614 O O . GLY A 1 209 ? 8.276 20.394 23.967 1.00 55.89 209 GLY A O 1
ATOM 1615 N N . LEU A 1 210 ? 8.417 18.607 25.322 1.00 63.38 210 LEU A N 1
ATOM 1616 C CA . LEU A 1 210 ? 9.026 17.750 24.306 1.00 60.48 210 LEU A CA 1
ATOM 1617 C C . LEU A 1 210 ? 7.995 17.364 23.249 1.00 59.06 210 LEU A C 1
ATOM 1618 O O . LEU A 1 210 ? 8.262 17.424 22.056 1.00 57.00 210 LEU A O 1
ATOM 1623 N N . LEU A 1 211 ? 6.807 16.978 23.690 1.00 54.38 211 LEU A N 1
ATOM 1624 C CA . LEU A 1 211 ? 5.723 16.671 22.770 1.00 53.52 211 LEU A CA 1
ATOM 1625 C C . LEU A 1 211 ? 5.318 17.882 21.908 1.00 57.15 211 LEU A C 1
ATOM 1626 O O . LEU A 1 211 ? 4.997 17.729 20.734 1.00 55.47 211 LEU A O 1
ATOM 1631 N N . ALA A 1 212 ? 5.301 19.077 22.489 1.00 58.79 212 ALA A N 1
ATOM 1632 C CA . ALA A 1 212 ? 5.033 20.294 21.713 1.00 56.13 212 ALA A CA 1
ATOM 1633 C C . ALA A 1 212 ? 6.039 20.438 20.569 1.00 61.89 212 ALA A C 1
ATOM 1634 O O . ALA A 1 212 ? 5.659 20.691 19.430 1.00 79.38 212 ALA A O 1
ATOM 1636 N N . LYS A 1 213 ? 7.321 20.251 20.877 1.00 58.76 213 LYS A N 1
ATOM 1637 C CA . LYS A 1 213 ? 8.383 20.314 19.875 1.00 58.57 213 LYS A CA 1
ATOM 1638 C C . LYS A 1 213 ? 8.175 19.325 18.743 1.00 65.58 213 LYS A C 1
ATOM 1639 O O . LYS A 1 213 ? 7.946 19.733 17.603 1.00 65.84 213 LYS A O 1
ATOM 1645 N N . THR A 1 214 ? 8.261 18.032 19.065 1.00 61.47 214 THR A N 1
ATOM 1646 C CA . THR A 1 214 ? 8.157 16.962 18.073 1.00 60.54 214 THR A CA 1
ATOM 1647 C C . THR A 1 214 ? 6.858 17.035 17.287 1.00 63.16 214 THR A C 1
ATOM 1648 O O . THR A 1 214 ? 6.804 16.628 16.127 1.00 69.50 214 THR A O 1
ATOM 1652 N N . PHE A 1 215 ? 5.806 17.522 17.928 1.00 59.18 215 PHE A N 1
ATOM 1653 C CA . PHE A 1 215 ? 4.542 17.730 17.250 1.00 65.92 215 PHE A CA 1
ATOM 1654 C C . PHE A 1 215 ? 4.752 18.815 16.195 1.00 78.62 215 PHE A C 1
ATOM 1655 O O . PHE A 1 215 ? 4.577 18.569 15.006 1.00 91.40 215 PHE A O 1
ATOM 1663 N N . ASN A 1 216 ? 5.156 20.006 16.628 1.00 76.91 216 ASN A N 1
ATOM 1664 C CA . ASN A 1 216 ? 5.435 21.098 15.697 1.00 78.73 216 ASN A CA 1
ATOM 1665 C C . ASN A 1 216 ? 6.344 20.659 14.543 1.00 78.62 216 ASN A C 1
ATOM 1666 O O . ASN A 1 216 ? 6.087 20.978 13.386 1.00 89.14 216 ASN A O 1
ATOM 1671 N N . GLN A 1 217 ? 7.408 19.932 14.867 1.00 76.44 217 GLN A N 1
ATOM 1672 C CA . GLN A 1 217 ? 8.297 19.359 13.860 1.00 81.68 217 GLN A CA 1
ATOM 1673 C C . GLN A 1 217 ? 7.517 18.567 12.818 1.00 96.09 217 GLN A C 1
ATOM 1674 O O . GLN A 1 217 ? 7.719 18.730 11.617 1.00 106.38 217 GLN A O 1
ATOM 1680 N N . MET A 1 218 ? 6.652 17.681 13.301 1.00 98.67 218 MET A N 1
ATOM 1681 C CA . MET A 1 218 ? 5.779 16.886 12.452 1.00 97.38 218 MET A CA 1
ATOM 1682 C C . MET A 1 218 ? 4.806 17.793 11.709 1.00 101.09 218 MET A C 1
ATOM 1683 O O . MET A 1 218 ? 4.764 17.797 10.481 1.00 128.67 218 MET A O 1
ATOM 1688 N N . SER A 1 219 ? 4.038 18.573 12.464 1.00 97.07 219 SER A N 1
ATOM 1689 C CA . SER A 1 219 ? 2.982 19.420 11.902 1.00 92.74 219 SER A CA 1
ATOM 1690 C C . SER A 1 219 ? 3.532 20.437 10.902 1.00 109.26 219 SER A C 1
ATOM 1691 O O . SER A 1 219 ? 2.791 20.985 10.084 1.00 117.57 219 SER A O 1
ATOM 1694 N N . SER A 1 220 ? 4.834 20.689 10.979 1.00 112.94 220 SER A N 1
ATOM 1695 C CA . SER A 1 220 ? 5.490 21.627 10.080 1.00 118.06 220 SER A CA 1
ATOM 1696 C C . SER A 1 220 ? 5.732 21.015 8.701 1.00 109.24 220 SER A C 1
ATOM 1697 O O . SER A 1 220 ? 5.471 21.656 7.682 1.00 110.79 220 SER A O 1
ATOM 1700 N N . GLU A 1 221 ? 6.228 19.779 8.671 1.00 97.45 221 GLU A N 1
ATOM 1701 C CA . GLU A 1 221 ? 6.560 19.117 7.408 1.00 98.88 221 GLU A CA 1
ATOM 1702 C C . GLU A 1 221 ? 5.305 18.660 6.657 1.00 114.62 221 GLU A C 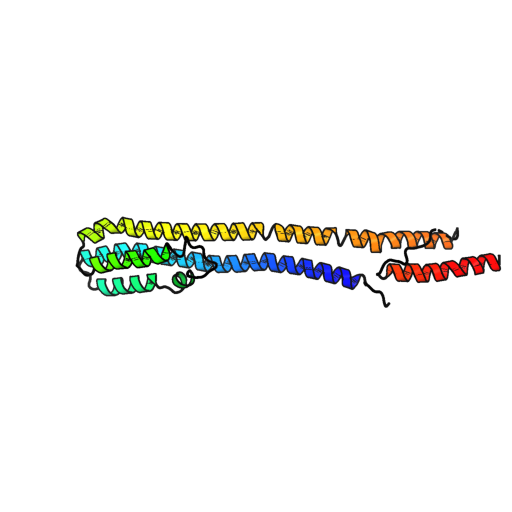1
ATOM 1703 O O . GLU A 1 221 ? 5.346 18.459 5.443 1.00 135.14 221 GLU A O 1
ATOM 1706 N N . LEU A 1 222 ? 4.197 18.496 7.376 1.00 112.91 222 LEU A N 1
ATOM 1707 C CA . LEU A 1 222 ? 2.926 18.127 6.752 1.00 115.94 222 LEU A CA 1
ATOM 1708 C C . LEU A 1 222 ? 2.301 19.320 6.034 1.00 114.90 222 LEU A C 1
ATOM 1709 O O . LEU A 1 222 ? 1.523 19.153 5.093 1.00 124.62 222 LEU A O 1
ATOM 1714 N N . HIS A 1 223 ? 2.634 20.520 6.499 1.00 113.15 223 HIS A N 1
ATOM 1715 C CA . HIS A 1 223 ? 2.183 21.759 5.870 1.00 113.19 223 HIS A CA 1
ATOM 1716 C C . HIS A 1 223 ? 2.862 21.920 4.508 1.00 121.15 223 HIS A C 1
ATOM 1717 O O . HIS A 1 223 ? 2.278 22.463 3.566 1.00 106.95 223 HIS A O 1
ATOM 1722 N N . LYS A 1 224 ? 4.103 21.439 4.425 1.00 130.24 224 LYS A N 1
ATOM 1723 C CA . LYS A 1 224 ? 4.903 21.500 3.205 1.00 126.51 224 LYS A CA 1
ATOM 1724 C C . LYS A 1 224 ? 4.651 20.296 2.294 1.00 128.05 224 LYS A C 1
ATOM 1725 O O . LYS A 1 224 ? 4.708 20.419 1.071 1.00 147.28 224 LYS A O 1
ATOM 1727 N N . LEU A 1 225 ? 4.382 19.134 2.886 1.00 106.76 225 LEU A N 1
ATOM 1728 C CA . LEU A 1 225 ? 4.094 17.931 2.104 1.00 104.03 225 LEU A CA 1
ATOM 1729 C C . LEU A 1 225 ? 2.663 17.934 1.559 1.00 106.69 225 LEU A C 1
ATOM 1730 O O . LEU A 1 225 ? 2.392 17.305 0.536 1.00 131.91 225 LEU A O 1
ATOM 1732 N N . TYR A 1 226 ? 1.753 18.632 2.239 1.00 96.01 226 TYR A N 1
ATOM 1733 C CA . TYR A 1 226 ? 0.357 18.715 1.796 1.00 95.01 226 TYR A CA 1
ATOM 1734 C C . TYR A 1 226 ? 0.118 19.919 0.892 1.00 108.24 226 TYR A C 1
ATOM 1735 O O . TYR A 1 226 ? -0.865 19.958 0.153 1.00 126.18 226 TYR A O 1
ATOM 1737 N N . ARG A 1 227 ? 1.007 20.906 0.961 1.00 113.03 227 ARG A N 1
ATOM 1738 C CA . ARG A 1 227 ? 0.915 22.084 0.100 1.00 110.01 227 ARG A CA 1
ATOM 1739 C C . ARG A 1 227 ? 1.863 21.972 -1.099 1.00 113.89 227 ARG A C 1
ATOM 1740 O O . ARG A 1 227 ? 1.527 22.405 -2.204 1.00 106.68 227 ARG A O 1
ATOM 1742 N N . SER A 1 228 ? 3.039 21.384 -0.877 1.00 114.98 228 SER A N 1
ATOM 1743 C CA . SER A 1 228 ? 4.025 21.182 -1.943 1.00 120.47 228 SER A CA 1
ATOM 1744 C C . SER A 1 228 ? 3.536 20.181 -2.985 1.00 121.42 228 SER A C 1
ATOM 1745 O O . SER A 1 228 ? 3.950 20.236 -4.142 1.00 122.60 228 SER A O 1
ATOM 1747 N N . LEU A 1 229 ? 2.665 19.263 -2.571 1.00 123.31 229 LEU A N 1
ATOM 1748 C CA . LEU A 1 229 ? 2.073 18.299 -3.496 1.00 128.87 229 LEU A CA 1
ATOM 1749 C C . LEU A 1 229 ? 0.698 18.780 -3.976 1.00 136.03 229 LEU A C 1
ATOM 1750 O O . LEU A 1 229 ? 0.350 18.614 -5.145 1.00 152.66 229 LEU A O 1
ATOM 1755 N N . GLU A 1 230 ? -0.076 19.381 -3.076 1.00 124.96 230 GLU A N 1
ATOM 1756 C CA . GLU A 1 230 ? -1.307 20.064 -3.462 1.00 109.52 230 GLU A CA 1
ATOM 1757 C C . GLU A 1 230 ? -0.973 21.517 -3.783 1.00 104.08 230 GLU A C 1
ATOM 1758 O O . GLU A 1 230 ? -1.211 21.988 -4.906 1.00 121.21 230 GLU A O 1
#

Sequence (227 aa):
MIVKRPVSASLARAFFYIVLLSILSTGIALLTLASSLRDAEAINIAGSLKMQSYRLGYDLQSGSPQLNAHRQLFQQALHSPVLTNLNVWYVPEAVKTTRYAHLNANWLEMNNRLSSKGDLPWYQANINNYVNQIDLFVLALQHYAERKMLLVVAISSLAGGIGIFTLVFFTTLRRIRHQVVAPLNQLVTASQRIEHQFPPLDTNLPNELGLLAKTFNQMSSELHKLYRSLE

B-factor: mean 52.21, std 20.81, range [25.46, 152.66]

Organism: Escherichia coli (strain K12) (NCBI:txid83333)